Protein AF-A0A848K652-F1 (afdb_monomer_lite)

Secondary structure (DSSP, 8-state):
-----PPPPHHHHHHHHHHHHHHHHHHHHHTSPPP-------PPPPPPPPPPPPPPP---------------------------TTTT---S-TTTS-HHHHHHHHHHHHHHHHHHHHHHHHHHHHHHHT-TTS-HHHHHHHHHHHHHHHHHHHHHHHHIIIIIHHHHSPTTS-HHHHHHHHHHHHHHHHHHHHHHHH-PPPPTTSTTTTS----PPPPPPPTT-----PPPPP-

Structure (mmCIF, N/CA/C/O backbone):
data_AF-A0A848K652-F1
#
_entry.id   AF-A0A848K652-F1
#
loop_
_atom_site.group_PDB
_atom_site.id
_atom_site.type_symbol
_atom_site.label_atom_id
_atom_site.label_alt_id
_atom_site.label_comp_id
_atom_site.label_asym_id
_atom_site.label_entity_id
_atom_site.label_seq_id
_atom_site.pdbx_PDB_ins_code
_atom_site.Cartn_x
_atom_site.Cartn_y
_atom_site.Cartn_z
_atom_site.occupancy
_atom_site.B_iso_or_equiv
_atom_site.auth_seq_id
_atom_site.auth_comp_id
_atom_site.auth_asym_id
_atom_site.auth_atom_id
_atom_site.pdbx_PDB_model_num
ATOM 1 N N . MET A 1 1 ? -40.358 45.118 -43.370 1.00 43.44 1 MET A N 1
ATOM 2 C CA . MET A 1 1 ? -39.130 44.894 -42.574 1.00 43.44 1 MET A CA 1
ATOM 3 C C . MET A 1 1 ? -39.502 44.957 -41.101 1.00 43.44 1 MET A C 1
ATOM 5 O O . MET A 1 1 ? -39.894 46.016 -40.640 1.00 43.44 1 MET A O 1
ATOM 9 N N . GLY A 1 2 ? -39.463 43.835 -40.382 1.00 49.19 2 GLY A N 1
ATOM 10 C CA . GLY A 1 2 ? -39.796 43.790 -38.955 1.00 49.19 2 GLY A CA 1
ATOM 11 C C . GLY A 1 2 ? -39.155 42.569 -38.311 1.00 49.19 2 GLY A C 1
ATOM 12 O O . GLY A 1 2 ? -39.705 41.475 -38.374 1.00 49.19 2 GLY A O 1
ATOM 13 N N . ALA A 1 3 ? -37.955 42.739 -37.757 1.00 49.06 3 ALA A N 1
ATOM 14 C CA . ALA A 1 3 ? -37.224 41.670 -37.087 1.00 49.06 3 ALA A CA 1
ATOM 15 C C . ALA A 1 3 ? -37.709 41.538 -35.635 1.00 49.06 3 ALA A C 1
ATOM 17 O O . ALA A 1 3 ? -37.427 42.386 -34.787 1.00 49.06 3 ALA A O 1
ATOM 18 N N . ALA A 1 4 ? -38.442 40.463 -35.346 1.00 49.69 4 ALA A N 1
ATOM 19 C CA . ALA A 1 4 ? -38.881 40.123 -34.000 1.00 49.69 4 ALA A CA 1
ATOM 20 C C . ALA A 1 4 ? -37.698 39.589 -33.169 1.00 49.69 4 ALA A C 1
ATOM 22 O O . ALA A 1 4 ? -37.212 38.478 -33.387 1.00 49.69 4 ALA A O 1
ATOM 23 N N . ARG A 1 5 ? -37.231 40.379 -32.193 1.00 58.19 5 ARG A N 1
ATOM 24 C CA . ARG A 1 5 ? -36.227 39.950 -31.206 1.00 58.19 5 ARG A CA 1
ATOM 25 C C . ARG A 1 5 ? -36.849 38.949 -30.229 1.00 58.19 5 ARG A C 1
ATOM 27 O O . ARG A 1 5 ? -37.702 39.311 -29.420 1.00 58.19 5 ARG A O 1
ATOM 34 N N . ARG A 1 6 ? -36.393 37.694 -30.273 1.00 61.19 6 ARG A N 1
ATOM 35 C CA . ARG A 1 6 ? -36.738 36.664 -29.280 1.00 61.19 6 ARG A CA 1
ATOM 36 C C . ARG A 1 6 ? -36.023 36.965 -27.963 1.00 61.19 6 ARG A C 1
ATOM 38 O O . ARG A 1 6 ? -34.797 37.003 -27.913 1.00 61.19 6 ARG A O 1
ATOM 45 N N . ARG A 1 7 ? -36.794 37.178 -26.895 1.00 62.75 7 ARG A N 1
ATOM 46 C CA . ARG A 1 7 ? -36.267 37.268 -25.527 1.00 62.75 7 ARG A CA 1
ATOM 47 C C . ARG A 1 7 ? -35.800 35.877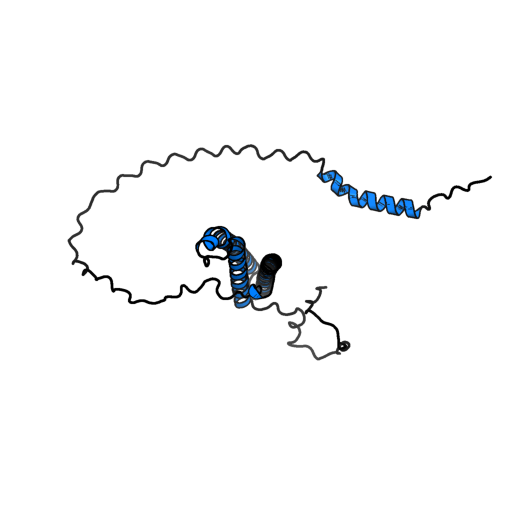 -25.074 1.00 62.75 7 ARG A C 1
ATOM 49 O O . ARG A 1 7 ? -36.573 34.928 -25.220 1.00 62.75 7 ARG A O 1
ATOM 56 N N . PRO A 1 8 ? -34.586 35.728 -24.518 1.00 59.59 8 PRO A N 1
ATOM 57 C CA . PRO A 1 8 ? -34.155 34.464 -23.939 1.00 59.59 8 PRO A CA 1
ATOM 58 C C . PRO A 1 8 ? -35.048 34.119 -22.742 1.00 59.59 8 PRO A C 1
ATOM 60 O O . PRO A 1 8 ? -35.310 34.948 -21.869 1.00 59.59 8 PRO A O 1
ATOM 63 N N . GLY A 1 9 ? -35.572 32.893 -22.740 1.00 62.44 9 GLY A N 1
ATOM 64 C CA . GLY A 1 9 ? -36.475 32.411 -21.702 1.00 62.44 9 GLY A CA 1
ATOM 65 C C . GLY A 1 9 ? -35.779 32.345 -20.344 1.00 62.44 9 GLY A C 1
ATOM 66 O O . GLY A 1 9 ? -34.625 31.933 -20.252 1.00 62.44 9 GLY A O 1
ATOM 67 N N . ARG A 1 10 ? -36.516 32.691 -19.280 1.00 69.50 10 ARG A N 1
ATOM 68 C CA . ARG A 1 10 ? -36.094 32.656 -17.861 1.00 69.50 10 ARG A CA 1
ATOM 69 C C . ARG A 1 10 ? -35.285 31.413 -17.451 1.00 69.50 10 ARG A C 1
ATOM 71 O O . ARG A 1 10 ? -34.465 31.497 -16.546 1.00 69.50 10 ARG A O 1
ATOM 78 N N . ARG A 1 11 ? -35.483 30.275 -18.123 1.00 69.94 11 ARG A N 1
ATOM 79 C CA . ARG A 1 11 ? -34.752 29.022 -17.878 1.00 69.94 11 ARG A CA 1
ATOM 80 C C . ARG A 1 11 ? -33.261 29.100 -18.232 1.00 69.94 11 ARG A C 1
ATOM 82 O O . ARG A 1 11 ? -32.453 28.537 -17.506 1.00 69.94 11 ARG A O 1
ATOM 89 N N . ALA A 1 12 ? -32.888 29.834 -19.282 1.00 68.38 12 ALA A N 1
ATOM 90 C CA . ALA A 1 12 ? -31.484 30.006 -19.664 1.00 68.38 12 ALA A CA 1
ATOM 91 C C . ALA A 1 12 ? -30.715 30.870 -18.648 1.00 68.38 12 ALA A C 1
ATOM 93 O O . ALA A 1 12 ? -29.560 30.592 -18.342 1.00 68.38 12 ALA A O 1
ATOM 94 N N . LEU A 1 13 ? -31.384 31.874 -18.068 1.00 68.69 13 LEU A N 1
ATOM 95 C CA . LEU A 1 13 ? -30.809 32.724 -17.021 1.00 68.69 13 LEU A CA 1
ATOM 96 C C . LEU A 1 13 ? -30.585 31.957 -15.706 1.00 68.69 13 LEU A C 1
ATOM 98 O O . LEU A 1 13 ? -29.564 32.155 -15.057 1.00 68.69 13 LEU A O 1
ATOM 102 N N . LEU A 1 14 ? -31.492 31.044 -15.342 1.00 71.62 14 LEU A N 1
ATOM 103 C CA . LEU A 1 14 ? -31.343 30.200 -14.148 1.00 71.62 14 LEU A CA 1
ATOM 104 C C . LEU A 1 14 ? -30.198 29.185 -14.274 1.00 71.62 14 LEU A C 1
ATOM 106 O O . LEU A 1 14 ? -29.445 29.000 -13.321 1.00 71.62 14 LEU A O 1
ATOM 110 N N . ALA A 1 15 ? -30.027 28.568 -15.448 1.00 70.81 15 ALA A N 1
ATOM 111 C CA . ALA A 1 15 ? -28.923 27.638 -15.686 1.00 70.81 15 ALA A CA 1
ATOM 112 C C . ALA A 1 15 ? -27.553 28.335 -15.595 1.00 70.81 15 ALA A C 1
ATOM 114 O O . ALA A 1 15 ? -26.628 27.800 -14.989 1.00 70.81 15 ALA A O 1
ATOM 115 N N . LEU A 1 16 ? -27.436 29.559 -16.126 1.00 71.56 16 LEU A N 1
ATOM 116 C CA . LEU A 1 16 ? -26.197 30.338 -16.048 1.00 71.56 16 LEU A CA 1
ATOM 117 C C . LEU A 1 16 ? -25.861 30.752 -14.601 1.00 71.56 16 LEU A C 1
ATOM 119 O O . LEU A 1 16 ? -24.700 30.702 -14.200 1.00 71.56 16 LEU A O 1
ATOM 123 N N . ALA A 1 17 ? -26.871 31.114 -13.802 1.00 69.88 17 ALA A N 1
ATOM 124 C CA . ALA A 1 17 ? -26.686 31.488 -12.398 1.00 69.88 17 ALA A CA 1
ATOM 125 C C . ALA A 1 17 ? -26.210 30.310 -11.524 1.00 69.88 17 ALA A C 1
ATOM 127 O O . ALA A 1 17 ? -25.360 30.495 -10.656 1.00 69.88 17 ALA A O 1
ATOM 128 N N . LEU A 1 18 ? -26.704 29.093 -11.782 1.00 71.00 18 LEU A N 1
ATOM 129 C CA . LEU A 1 18 ? -26.262 27.881 -11.079 1.00 71.00 18 LEU A CA 1
ATOM 130 C C . LEU A 1 18 ? -24.811 27.506 -11.409 1.00 71.00 18 LEU A C 1
ATOM 132 O O . LEU A 1 18 ? -24.062 27.134 -10.508 1.00 71.00 18 LEU A O 1
ATOM 136 N N . VAL A 1 19 ? -24.387 27.660 -12.668 1.00 68.94 19 VAL A N 1
ATOM 137 C CA . VAL A 1 19 ? -22.984 27.437 -13.057 1.00 68.94 19 VAL A CA 1
ATOM 138 C C . VAL A 1 19 ? -22.068 28.457 -12.374 1.00 68.94 19 VAL A C 1
ATOM 140 O O . VAL A 1 19 ? -21.045 28.075 -11.816 1.00 68.94 19 VAL A O 1
ATOM 143 N N . LEU A 1 20 ? -22.450 29.736 -12.323 1.00 64.69 20 LEU A N 1
ATOM 144 C CA . LEU A 1 20 ? -21.645 30.760 -11.644 1.00 64.69 20 LEU A CA 1
ATOM 145 C C . LEU A 1 20 ? -21.518 30.513 -10.130 1.00 64.69 20 LEU A C 1
ATOM 147 O O . LEU A 1 20 ? -20.439 30.718 -9.575 1.00 64.69 20 LEU A O 1
ATOM 151 N N . LEU A 1 21 ? -22.565 30.007 -9.468 1.00 65.19 21 LEU A N 1
ATOM 152 C CA . LEU A 1 21 ? -22.501 29.646 -8.045 1.00 65.19 21 LEU A CA 1
ATOM 153 C C . LEU A 1 21 ? -21.624 28.412 -7.779 1.00 65.19 21 LEU A C 1
ATOM 155 O O . LEU A 1 21 ? -20.927 28.379 -6.766 1.00 65.19 21 LEU A O 1
ATOM 159 N N . ALA A 1 22 ? -21.587 27.437 -8.692 1.00 62.62 22 ALA A N 1
ATOM 160 C CA . ALA A 1 22 ? -20.749 26.242 -8.548 1.00 62.62 22 ALA A CA 1
ATOM 161 C C . ALA A 1 22 ? -19.241 26.525 -8.713 1.00 62.62 22 ALA A C 1
ATOM 163 O O . ALA A 1 22 ? -18.421 25.835 -8.112 1.00 62.62 22 ALA A O 1
ATOM 164 N N . PHE A 1 23 ? -18.862 27.556 -9.480 1.00 57.41 23 PHE A N 1
ATOM 165 C CA . PHE A 1 23 ? -17.457 27.956 -9.670 1.00 57.41 23 PHE A CA 1
ATOM 166 C C . PHE A 1 23 ? -16.967 29.028 -8.677 1.00 57.41 23 PHE A C 1
ATOM 168 O O . PHE A 1 23 ? -15.764 29.283 -8.582 1.00 57.41 23 PHE A O 1
ATOM 175 N N . SER A 1 24 ? -17.867 29.613 -7.880 1.00 51.28 24 SER A N 1
ATOM 176 C CA . SER A 1 24 ? -17.534 30.646 -6.892 1.00 51.28 24 SER A CA 1
ATOM 177 C C . SER A 1 24 ? -16.599 30.212 -5.738 1.00 51.28 24 SER A C 1
ATOM 179 O O . SER A 1 24 ? -15.845 31.069 -5.272 1.00 51.28 24 SER A O 1
ATOM 181 N N . PRO A 1 25 ? -16.555 28.943 -5.270 1.00 56.53 25 PRO A N 1
ATOM 182 C CA . PRO A 1 25 ? -15.608 28.560 -4.222 1.00 56.53 25 PRO A CA 1
ATOM 183 C C . PRO A 1 25 ? -14.167 28.412 -4.731 1.00 56.53 25 PRO A C 1
ATOM 185 O O . PRO A 1 25 ? -13.236 28.551 -3.943 1.00 56.53 25 PRO A O 1
ATOM 188 N N . VAL A 1 26 ? -13.954 28.183 -6.033 1.00 57.44 26 VAL A N 1
ATOM 189 C CA . VAL A 1 26 ? -12.605 27.998 -6.607 1.00 57.44 26 VAL A CA 1
ATOM 190 C C . VAL A 1 26 ? -11.866 29.334 -6.736 1.00 57.44 26 VAL A C 1
ATOM 192 O O . VAL A 1 26 ? -10.670 29.413 -6.462 1.00 57.44 26 VAL A O 1
ATOM 195 N N . LEU A 1 27 ? -12.577 30.413 -7.073 1.00 56.97 27 LEU A N 1
ATOM 196 C CA . LEU A 1 27 ? -11.988 31.753 -7.182 1.00 56.97 27 LEU A CA 1
ATOM 197 C C . LEU A 1 27 ? -11.564 32.340 -5.826 1.00 56.97 27 LEU A C 1
ATOM 199 O O . LEU A 1 27 ? -10.584 33.078 -5.772 1.00 56.97 27 LEU A O 1
ATOM 203 N N . LEU A 1 28 ? -12.224 31.961 -4.726 1.00 57.97 28 LEU A N 1
ATOM 204 C CA . LEU A 1 28 ? -11.846 32.401 -3.375 1.00 57.97 28 LEU A CA 1
ATOM 205 C C . LEU A 1 28 ? -10.569 31.735 -2.835 1.00 57.97 28 LEU A C 1
ATOM 207 O O . LEU A 1 28 ? -9.989 32.233 -1.871 1.00 57.97 28 LEU A O 1
ATOM 211 N N . VAL A 1 29 ? -10.100 30.638 -3.439 1.00 59.88 29 VAL A N 1
ATOM 212 C CA . VAL A 1 29 ? -8.843 29.984 -3.030 1.00 59.88 29 VAL A CA 1
ATOM 213 C C . VAL A 1 29 ? -7.621 30.665 -3.661 1.00 59.88 29 VAL A C 1
ATOM 215 O O . VAL A 1 29 ? -6.555 30.673 -3.054 1.00 59.88 29 VAL A O 1
ATOM 218 N N . LEU A 1 30 ? -7.766 31.306 -4.827 1.00 59.91 30 LEU A N 1
ATOM 219 C CA . LEU A 1 30 ? -6.644 31.905 -5.567 1.00 59.91 30 LEU A CA 1
ATOM 220 C C . LEU A 1 30 ? -6.246 33.314 -5.100 1.00 59.91 30 LEU A C 1
ATOM 222 O O . LEU A 1 30 ? -5.164 33.776 -5.446 1.00 59.91 30 LEU A O 1
ATOM 226 N N . THR A 1 31 ? -7.083 34.001 -4.317 1.00 63.81 31 THR A N 1
ATOM 227 C CA . THR A 1 31 ? -6.778 35.351 -3.802 1.00 63.81 31 THR A CA 1
ATOM 228 C C . THR A 1 31 ? -6.358 35.362 -2.338 1.00 63.81 31 THR A C 1
ATOM 230 O O . THR A 1 31 ? -6.221 36.437 -1.753 1.00 63.81 31 THR A O 1
ATOM 233 N N . ARG A 1 32 ? -6.180 34.194 -1.708 1.00 62.25 32 ARG A N 1
ATOM 234 C CA . ARG A 1 32 ? -5.632 34.152 -0.354 1.00 62.25 32 ARG A CA 1
ATOM 235 C C . ARG A 1 32 ? -4.136 34.474 -0.434 1.00 62.25 32 ARG A C 1
ATOM 237 O O . ARG A 1 32 ? -3.423 33.749 -1.131 1.00 62.25 32 ARG A O 1
ATOM 244 N N . PRO A 1 33 ? -3.648 35.528 0.247 1.00 73.69 33 PRO A N 1
ATOM 245 C CA . PRO A 1 33 ? -2.215 35.693 0.425 1.00 73.69 33 PRO A CA 1
ATOM 246 C C . PRO A 1 33 ? -1.663 34.405 1.055 1.00 73.69 33 PRO A C 1
ATOM 248 O O . PRO A 1 33 ? -2.364 33.786 1.868 1.00 73.69 33 PRO A O 1
ATOM 251 N N . PRO A 1 34 ? -0.464 33.954 0.646 1.00 72.00 34 PRO A N 1
ATOM 252 C CA . PRO A 1 34 ? 0.154 32.786 1.252 1.00 72.00 34 PRO A CA 1
ATOM 253 C C . PRO A 1 34 ? 0.181 33.000 2.770 1.00 72.00 34 PRO A C 1
ATOM 255 O O . PRO A 1 34 ? 0.501 34.110 3.202 1.00 72.00 34 PRO A O 1
ATOM 258 N N . PRO A 1 35 ? -0.211 31.999 3.580 1.00 74.75 35 PRO A N 1
ATOM 259 C CA . PRO A 1 35 ? -0.072 32.113 5.023 1.00 74.75 35 PRO A CA 1
ATOM 260 C C . PRO A 1 35 ? 1.385 32.459 5.310 1.00 74.75 35 PRO A C 1
ATOM 262 O O . PRO A 1 35 ? 2.274 31.837 4.720 1.00 74.75 35 PRO A O 1
ATOM 265 N N . ASP A 1 36 ? 1.606 33.468 6.157 1.00 73.75 36 ASP A N 1
ATOM 266 C CA . ASP A 1 36 ? 2.934 33.824 6.637 1.00 73.75 36 ASP A CA 1
ATOM 267 C C . ASP A 1 36 ? 3.630 32.527 7.040 1.00 73.75 36 ASP A C 1
ATOM 269 O O . ASP A 1 36 ? 3.172 31.802 7.930 1.00 73.75 36 ASP A O 1
ATOM 273 N N . GLY A 1 37 ? 4.665 32.171 6.274 1.00 67.12 37 GLY A N 1
ATOM 274 C CA . GLY A 1 37 ? 5.423 30.959 6.521 1.00 67.12 37 GLY A CA 1
ATOM 275 C C . GLY A 1 37 ? 5.883 30.976 7.977 1.00 67.12 37 GLY A C 1
ATOM 276 O O . GLY A 1 37 ? 6.167 32.059 8.501 1.00 67.12 37 GLY A O 1
ATOM 277 N N . PRO A 1 38 ? 5.932 29.816 8.655 1.00 70.81 38 PRO A N 1
ATOM 278 C CA . PRO A 1 38 ? 6.412 29.770 10.025 1.00 70.81 38 PRO A CA 1
ATOM 279 C C . PRO A 1 38 ? 7.754 30.498 10.077 1.00 70.81 38 PRO A C 1
ATOM 281 O O . PRO A 1 38 ? 8.648 30.206 9.276 1.00 70.81 38 PRO A O 1
ATOM 284 N N . ALA A 1 39 ? 7.854 31.484 10.974 1.00 67.38 39 ALA A N 1
ATOM 285 C CA . ALA A 1 39 ? 9.099 32.189 11.230 1.00 67.38 39 ALA A CA 1
ATOM 286 C C . ALA A 1 39 ? 10.223 31.148 11.342 1.00 67.38 39 ALA A C 1
ATOM 288 O O . ALA A 1 39 ? 9.982 30.092 11.940 1.00 67.38 39 ALA A O 1
ATOM 289 N N . PRO A 1 40 ? 11.410 31.391 10.752 1.00 66.81 40 PRO A N 1
ATOM 290 C CA . PRO A 1 40 ? 12.510 30.446 10.831 1.00 66.81 40 PRO A CA 1
ATOM 291 C C . PRO A 1 40 ? 12.739 30.139 12.305 1.00 66.81 40 PRO A C 1
ATOM 293 O O . PRO A 1 40 ? 13.152 31.005 13.076 1.00 66.81 40 PRO A O 1
ATOM 296 N N . MET A 1 41 ? 12.391 28.917 12.709 1.00 59.50 41 MET A N 1
ATOM 297 C CA . MET A 1 41 ? 12.700 28.440 14.040 1.00 59.50 41 MET A CA 1
ATOM 298 C C . MET A 1 41 ? 14.216 28.380 14.087 1.00 59.50 41 MET A C 1
ATOM 300 O O . MET A 1 41 ? 14.834 27.508 13.479 1.00 59.50 41 MET A O 1
ATOM 304 N N . VAL A 1 42 ? 14.807 29.378 14.740 1.00 68.38 42 VAL A N 1
ATOM 305 C CA . VAL A 1 42 ? 16.210 29.372 15.120 1.00 68.38 42 VAL A CA 1
ATOM 306 C C . VAL A 1 42 ? 16.378 28.117 15.960 1.00 68.38 42 VAL A C 1
ATOM 308 O O . VAL A 1 42 ? 15.889 28.048 17.088 1.00 68.38 42 VAL A O 1
ATOM 311 N N . ALA A 1 43 ? 16.969 27.086 15.358 1.00 64.81 43 ALA A N 1
ATOM 312 C CA . ALA A 1 43 ? 17.275 25.860 16.062 1.00 64.81 43 ALA A CA 1
ATOM 313 C C . ALA A 1 43 ? 18.132 26.245 17.278 1.00 64.81 43 ALA A C 1
ATOM 315 O O . ALA A 1 43 ? 19.129 26.955 17.100 1.00 64.81 43 ALA A O 1
ATOM 316 N N . PRO A 1 44 ? 17.751 25.849 18.505 1.00 71.56 44 PRO A N 1
ATOM 317 C CA . PRO A 1 44 ? 18.623 26.037 19.650 1.00 71.56 44 PRO A CA 1
ATOM 318 C C . PRO A 1 44 ? 19.959 25.372 19.321 1.00 71.56 44 PRO A C 1
ATOM 320 O O . PRO A 1 44 ? 19.988 24.228 18.863 1.00 71.56 44 PRO A O 1
ATOM 323 N N . ALA A 1 45 ? 21.048 26.124 19.490 1.00 68.19 45 ALA A N 1
ATOM 324 C CA . ALA A 1 45 ? 22.395 25.612 19.318 1.00 68.19 45 ALA A CA 1
ATOM 325 C C . ALA A 1 45 ? 22.518 24.319 20.132 1.00 68.19 45 ALA A C 1
ATOM 327 O O . ALA A 1 45 ? 22.303 24.321 21.347 1.00 68.19 45 ALA A O 1
ATOM 328 N N . LEU A 1 46 ? 22.786 23.211 19.439 1.00 69.31 46 LEU A N 1
ATOM 329 C CA . LEU A 1 46 ? 23.094 21.945 20.084 1.00 69.31 46 LEU A CA 1
ATOM 330 C C . LEU A 1 46 ? 24.271 22.195 21.037 1.00 69.31 46 LEU A C 1
ATOM 332 O O . LEU A 1 46 ? 25.271 22.767 20.594 1.00 69.31 46 LEU A O 1
ATOM 336 N N . PRO A 1 47 ? 24.163 21.823 22.323 1.00 74.25 47 PRO A N 1
ATOM 337 C CA . PRO A 1 47 ? 25.295 21.905 23.230 1.00 74.25 47 PRO A CA 1
ATOM 338 C C . PRO A 1 47 ? 26.452 21.087 22.652 1.00 74.25 47 PRO A C 1
ATOM 340 O O . PRO A 1 47 ? 26.249 19.967 22.176 1.00 74.25 47 PRO A O 1
ATOM 343 N N . GLU A 1 48 ? 27.647 21.676 22.664 1.00 75.19 48 GLU A N 1
ATOM 344 C CA . GLU A 1 48 ? 28.883 20.997 22.282 1.00 75.19 48 GLU A CA 1
ATOM 345 C C . GLU A 1 48 ? 28.992 19.659 23.030 1.00 75.19 48 GLU A C 1
ATOM 347 O O . GLU A 1 48 ? 28.700 19.605 24.232 1.00 75.19 48 GLU A O 1
ATOM 352 N N . PRO A 1 49 ? 29.389 18.569 22.347 1.00 70.94 49 PRO A N 1
ATOM 353 C CA . PRO A 1 49 ? 29.626 17.299 23.009 1.00 70.94 49 PRO A CA 1
ATOM 354 C C . PRO A 1 49 ? 30.709 17.497 24.071 1.00 70.94 49 PRO A C 1
ATOM 356 O O . PRO A 1 49 ? 31.823 17.929 23.775 1.00 70.94 49 PRO A O 1
ATOM 359 N N . ALA A 1 50 ? 30.357 17.206 25.324 1.00 75.19 50 ALA A N 1
ATOM 360 C CA . ALA A 1 50 ? 31.310 17.204 26.419 1.00 75.19 50 ALA A CA 1
ATOM 361 C C . ALA A 1 50 ? 32.474 16.250 26.085 1.00 75.19 50 ALA A C 1
ATOM 363 O O . ALA A 1 50 ? 32.233 15.190 25.501 1.00 75.19 50 ALA A O 1
ATOM 364 N N . PRO A 1 51 ? 33.721 16.599 26.448 1.00 74.75 51 PRO A N 1
ATOM 365 C CA . PRO A 1 51 ? 34.863 15.720 26.243 1.00 74.75 51 PRO A CA 1
ATOM 366 C C . PRO A 1 51 ? 34.612 14.385 26.947 1.00 74.75 51 PRO A C 1
ATOM 368 O O . PRO A 1 51 ? 34.340 14.345 28.150 1.00 74.75 51 PRO A O 1
ATOM 371 N N . GLU A 1 52 ? 34.672 13.298 26.177 1.00 74.25 52 GLU A N 1
ATOM 372 C CA . GLU A 1 52 ? 34.552 11.946 26.708 1.00 74.25 52 GLU A CA 1
ATOM 373 C C . GLU A 1 52 ? 35.649 11.709 27.760 1.00 74.25 52 GLU A C 1
ATOM 375 O O . GLU A 1 52 ? 36.806 12.093 27.548 1.00 74.25 52 GLU A O 1
ATOM 380 N N . PRO A 1 53 ? 35.314 11.104 28.913 1.00 75.06 53 PRO A N 1
ATOM 381 C CA . PRO A 1 53 ? 36.315 10.758 29.906 1.00 75.06 53 PRO A CA 1
ATOM 382 C C . PRO A 1 53 ? 37.319 9.759 29.308 1.00 75.06 53 PRO A C 1
ATOM 384 O O . PRO A 1 53 ? 36.925 8.877 28.540 1.00 75.06 53 PRO A O 1
ATOM 387 N N . PRO A 1 54 ? 38.612 9.863 29.660 1.00 70.62 54 PRO A N 1
ATOM 388 C CA . PRO A 1 54 ? 39.627 8.942 29.173 1.00 70.62 54 PRO A CA 1
ATOM 389 C C . PRO A 1 54 ? 39.266 7.512 29.577 1.00 70.62 54 PRO A C 1
ATOM 391 O O . PRO A 1 54 ? 39.063 7.216 30.756 1.00 70.62 54 PRO A O 1
ATOM 394 N N . VAL A 1 55 ? 39.194 6.630 28.581 1.00 71.00 55 VAL A N 1
ATOM 395 C CA . VAL A 1 55 ? 39.065 5.188 28.788 1.00 71.00 55 VAL A CA 1
ATOM 396 C C . VAL A 1 55 ? 40.288 4.733 29.596 1.00 71.00 55 VAL A C 1
ATOM 398 O O . VAL A 1 55 ? 41.414 4.977 29.155 1.00 71.00 55 VAL A O 1
ATOM 401 N N . PRO A 1 56 ? 40.115 4.126 30.784 1.00 65.31 56 PRO A N 1
ATOM 402 C CA . PRO A 1 56 ? 41.240 3.613 31.547 1.00 65.31 56 PRO A CA 1
ATOM 403 C C . PRO A 1 56 ? 41.933 2.508 30.747 1.00 65.31 56 PRO A C 1
ATOM 405 O O . PRO A 1 56 ? 41.299 1.553 30.300 1.00 65.31 56 PRO A O 1
ATOM 408 N N . ALA A 1 57 ? 43.239 2.683 30.562 1.00 59.19 57 ALA A N 1
ATOM 409 C CA . ALA A 1 57 ? 44.121 1.704 29.958 1.00 59.19 57 ALA A CA 1
ATOM 410 C C . ALA A 1 57 ? 44.136 0.413 30.790 1.00 59.19 57 ALA A C 1
ATOM 412 O O . ALA A 1 57 ? 44.306 0.460 32.008 1.00 59.19 57 ALA A O 1
ATOM 413 N N . ASP A 1 58 ? 43.938 -0.704 30.092 1.00 51.56 58 ASP A N 1
ATOM 414 C CA . ASP A 1 58 ? 44.444 -2.048 30.372 1.00 51.56 58 ASP A CA 1
ATOM 415 C C . ASP A 1 58 ? 44.616 -2.425 31.851 1.00 51.56 58 ASP A C 1
ATOM 417 O O . ASP A 1 58 ? 45.695 -2.326 32.434 1.00 51.56 58 ASP A O 1
ATOM 421 N N . ALA A 1 59 ? 43.543 -2.955 32.441 1.00 53.94 59 ALA A N 1
ATOM 422 C CA . ALA A 1 59 ? 43.667 -3.842 33.587 1.00 53.94 59 ALA A CA 1
ATOM 423 C C . ALA A 1 59 ? 43.969 -5.260 33.080 1.00 53.94 59 ALA A C 1
ATOM 425 O O . ALA A 1 59 ? 43.127 -5.891 32.437 1.00 53.94 59 ALA A O 1
ATOM 426 N N . ASP A 1 60 ? 45.184 -5.718 33.383 1.00 60.41 60 ASP A N 1
ATOM 427 C CA . ASP A 1 60 ? 45.709 -7.075 33.222 1.00 60.41 60 ASP A CA 1
ATOM 428 C C . ASP A 1 60 ? 44.646 -8.169 33.431 1.00 60.41 60 ASP A C 1
ATOM 430 O O . ASP A 1 60 ? 44.293 -8.536 34.555 1.00 60.41 60 ASP A O 1
ATOM 434 N N . LEU A 1 61 ? 44.169 -8.739 32.324 1.00 57.75 61 LEU A N 1
ATOM 435 C CA . LEU A 1 61 ? 43.462 -10.014 32.319 1.00 57.75 61 LEU A CA 1
ATOM 436 C C . LEU A 1 61 ? 44.486 -11.144 32.117 1.00 57.75 61 LEU A C 1
ATOM 438 O O . LEU A 1 61 ? 45.328 -11.054 31.220 1.00 57.75 61 LEU A O 1
ATOM 442 N N . PRO A 1 62 ? 44.427 -12.226 32.914 1.00 65.00 62 PRO A N 1
ATOM 443 C CA . PRO A 1 62 ? 45.343 -13.355 32.786 1.00 65.00 62 PRO A CA 1
ATOM 444 C C . PRO A 1 62 ? 45.205 -14.033 31.410 1.00 65.00 62 PRO A C 1
ATOM 446 O O . PRO A 1 62 ? 44.108 -14.054 30.842 1.00 65.00 62 PRO A O 1
ATOM 449 N N . PRO A 1 63 ? 46.285 -14.633 30.872 1.00 56.44 63 PRO A N 1
ATOM 450 C CA . PRO A 1 63 ? 46.263 -15.281 29.567 1.00 56.44 63 PRO A CA 1
ATOM 451 C C . PRO A 1 63 ? 45.328 -16.496 29.593 1.00 56.44 63 PRO A C 1
ATOM 453 O O . PRO A 1 63 ? 45.667 -17.565 30.100 1.00 56.44 63 PRO A O 1
ATOM 456 N N . GLY A 1 64 ? 44.129 -16.324 29.038 1.00 55.09 64 GLY A N 1
ATOM 457 C CA . GLY A 1 64 ? 43.231 -17.425 28.716 1.00 55.09 64 GLY A CA 1
ATOM 458 C C . GLY A 1 64 ? 43.829 -18.320 27.619 1.00 55.09 64 GLY A C 1
ATOM 459 O O . GLY A 1 64 ? 44.637 -17.854 26.809 1.00 55.09 64 GLY A O 1
ATOM 460 N N . PRO A 1 65 ? 43.463 -19.612 27.573 1.00 58.12 65 PRO A N 1
ATOM 461 C CA . PRO A 1 65 ? 43.986 -20.538 26.578 1.00 58.12 65 PRO A CA 1
ATOM 462 C C . PRO A 1 65 ? 43.657 -20.054 25.160 1.00 58.12 65 PRO A C 1
ATOM 464 O O . PRO A 1 65 ? 42.522 -19.687 24.860 1.00 58.12 65 PRO A O 1
ATOM 467 N N . SER A 1 66 ? 44.681 -20.064 24.300 1.00 58.03 66 SER A N 1
ATOM 468 C CA . SER A 1 66 ? 44.610 -19.719 22.876 1.00 58.03 66 SER A CA 1
ATOM 469 C C . SER A 1 66 ? 43.349 -20.281 22.212 1.00 58.03 66 SER A C 1
ATOM 471 O O . SER A 1 66 ? 43.167 -21.503 22.228 1.00 58.03 66 SER A O 1
ATOM 473 N N . PRO A 1 67 ? 42.515 -19.462 21.545 1.00 53.62 67 PRO A N 1
ATOM 474 C CA . PRO A 1 67 ? 41.542 -20.012 20.624 1.00 53.62 67 PRO A CA 1
ATOM 475 C C . PRO A 1 67 ? 42.316 -20.666 19.481 1.00 53.62 67 PRO A C 1
ATOM 477 O O . PRO A 1 67 ? 43.101 -20.026 18.776 1.00 53.62 67 PRO A O 1
ATOM 480 N N . ALA A 1 68 ? 42.115 -21.974 19.332 1.00 49.19 68 ALA A N 1
ATOM 481 C CA . ALA A 1 68 ? 42.575 -22.732 18.189 1.00 49.19 68 ALA A CA 1
ATOM 482 C C . ALA A 1 68 ? 42.242 -21.951 16.912 1.00 49.19 68 ALA A C 1
ATOM 484 O O . ALA A 1 68 ? 41.086 -21.606 16.651 1.00 49.19 68 ALA A O 1
ATOM 485 N N . ARG A 1 69 ? 43.292 -21.648 16.143 1.00 47.59 69 ARG A N 1
ATOM 486 C CA . ARG A 1 69 ? 43.242 -21.035 14.819 1.00 47.59 69 ARG A CA 1
ATOM 487 C C . ARG A 1 69 ? 42.381 -21.932 13.928 1.00 47.59 69 ARG A C 1
ATOM 489 O O . ARG A 1 69 ? 42.873 -22.867 13.302 1.00 47.59 69 ARG A O 1
ATOM 496 N N . THR A 1 70 ? 41.079 -21.671 13.929 1.00 47.91 70 THR A N 1
ATOM 497 C CA . THR A 1 70 ? 40.115 -22.332 13.060 1.00 47.91 70 THR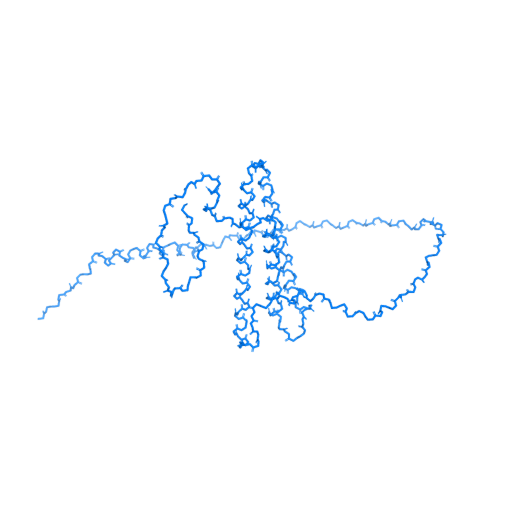 A CA 1
ATOM 498 C C . THR A 1 70 ? 40.441 -21.844 11.661 1.00 47.91 70 THR A C 1
ATOM 500 O O . THR A 1 70 ? 40.277 -20.667 11.346 1.00 47.91 70 THR A O 1
ATOM 503 N N . GLN A 1 71 ? 41.027 -22.728 10.856 1.00 52.34 71 GLN A N 1
ATOM 504 C CA . GLN A 1 71 ? 41.250 -22.462 9.442 1.00 52.34 71 GLN A CA 1
ATOM 505 C C . GLN A 1 71 ? 39.909 -22.064 8.813 1.00 52.34 71 GLN A C 1
ATOM 507 O O . GLN A 1 71 ? 38.895 -22.690 9.139 1.00 52.34 71 GLN A O 1
ATOM 512 N N . PRO A 1 72 ? 39.863 -21.066 7.915 1.00 45.78 72 PRO A N 1
ATOM 513 C CA . PRO A 1 72 ? 38.661 -20.836 7.139 1.00 45.78 72 PRO A CA 1
ATOM 514 C C . PRO A 1 72 ? 38.420 -22.101 6.319 1.00 45.78 72 PRO A C 1
ATOM 516 O O . PRO A 1 72 ? 39.200 -22.431 5.421 1.00 45.78 72 PRO A O 1
ATOM 519 N N . LEU A 1 73 ? 37.353 -22.833 6.652 1.00 47.41 73 LEU A N 1
ATOM 520 C CA . LEU A 1 73 ? 36.794 -23.819 5.746 1.00 47.41 73 LEU A CA 1
ATOM 521 C C . LEU A 1 73 ? 36.575 -23.074 4.430 1.00 47.41 73 LEU A C 1
ATOM 523 O O . LEU A 1 73 ? 35.757 -22.156 4.356 1.00 47.41 73 LEU A O 1
ATOM 527 N N . ARG A 1 74 ? 37.341 -23.447 3.400 1.00 45.56 74 ARG A N 1
ATOM 528 C CA . ARG A 1 74 ? 36.977 -23.178 2.014 1.00 45.56 74 ARG A CA 1
ATOM 529 C C . ARG A 1 74 ? 35.542 -23.666 1.867 1.00 45.56 74 ARG A C 1
ATOM 531 O O . ARG A 1 74 ? 35.309 -24.873 1.797 1.00 45.56 74 ARG A O 1
ATOM 538 N N . ALA A 1 75 ? 34.599 -22.730 1.859 1.00 48.28 75 ALA A N 1
ATOM 539 C CA . ALA A 1 75 ? 33.260 -22.970 1.372 1.00 48.28 75 ALA A CA 1
ATOM 540 C C . ALA A 1 75 ? 33.427 -23.358 -0.098 1.00 48.28 75 ALA A C 1
ATOM 542 O O . ALA A 1 75 ? 33.602 -22.515 -0.976 1.00 48.28 75 ALA A O 1
ATOM 543 N N . SER A 1 76 ? 33.499 -24.669 -0.327 1.00 44.25 76 SER A N 1
ATOM 544 C CA . SER A 1 76 ? 33.252 -25.256 -1.633 1.00 44.25 76 SER A CA 1
ATOM 545 C C . SER A 1 76 ? 31.931 -24.694 -2.127 1.00 44.25 76 SER A C 1
ATOM 547 O O . SER A 1 76 ? 30.982 -24.606 -1.347 1.00 44.25 76 SER A O 1
ATOM 549 N N . GLY A 1 77 ? 31.934 -24.260 -3.387 1.00 48.34 77 GLY A N 1
ATOM 550 C CA . GLY A 1 77 ? 30.838 -23.572 -4.048 1.00 48.34 77 GLY A CA 1
ATOM 551 C C . GLY A 1 77 ? 29.480 -24.120 -3.640 1.00 48.34 77 GLY A C 1
ATOM 552 O O . GLY A 1 77 ? 29.086 -25.216 -4.023 1.00 48.34 77 GLY A O 1
ATOM 553 N N . SER A 1 78 ? 28.775 -23.320 -2.855 1.00 42.66 78 SER A N 1
ATOM 554 C CA . SER A 1 78 ? 27.336 -23.278 -2.922 1.00 42.66 78 SER A CA 1
ATOM 555 C C . SER A 1 78 ? 27.057 -22.095 -3.827 1.00 42.66 78 SER A C 1
ATOM 557 O O . SER A 1 78 ? 27.331 -20.953 -3.447 1.00 42.66 78 SER A O 1
ATOM 559 N N . ASP A 1 79 ? 26.529 -22.368 -5.017 1.00 42.12 79 ASP A N 1
ATOM 560 C CA . ASP A 1 79 ? 25.567 -21.479 -5.656 1.00 42.12 79 ASP A CA 1
ATOM 561 C C . ASP A 1 79 ? 24.400 -21.301 -4.673 1.00 42.12 79 ASP A C 1
ATOM 563 O O . ASP A 1 79 ? 23.299 -21.823 -4.852 1.00 42.12 79 ASP A O 1
ATOM 567 N N . ALA A 1 80 ? 24.653 -20.583 -3.577 1.00 42.75 80 ALA A N 1
ATOM 568 C CA . ALA A 1 80 ? 23.630 -19.990 -2.762 1.00 42.75 80 ALA A CA 1
ATOM 569 C C . ALA A 1 80 ? 23.064 -18.912 -3.667 1.00 42.75 80 ALA A C 1
ATOM 571 O O . ALA A 1 80 ? 23.509 -17.766 -3.649 1.00 42.75 80 ALA A O 1
ATOM 572 N N . ALA A 1 81 ? 22.148 -19.329 -4.541 1.00 44.56 81 ALA A N 1
ATOM 573 C CA . ALA A 1 81 ? 21.228 -18.448 -5.206 1.00 44.56 81 ALA A CA 1
ATOM 574 C C . ALA A 1 81 ? 20.655 -17.592 -4.084 1.00 44.56 81 ALA A C 1
ATOM 576 O O . ALA A 1 81 ? 19.811 -18.066 -3.319 1.00 44.56 81 ALA A O 1
ATOM 577 N N . THR A 1 82 ? 21.188 -16.374 -3.929 1.00 44.75 82 THR A N 1
ATOM 578 C CA . THR A 1 82 ? 20.590 -15.336 -3.104 1.00 44.75 82 THR A CA 1
ATOM 579 C C . THR A 1 82 ? 19.121 -15.427 -3.449 1.00 44.75 82 THR A C 1
ATOM 581 O O . THR A 1 82 ? 18.835 -15.329 -4.650 1.00 44.75 82 THR A O 1
ATOM 584 N N . PRO A 1 83 ? 18.230 -15.778 -2.496 1.00 48.94 83 PRO A N 1
ATOM 585 C CA . PRO A 1 83 ? 16.832 -16.009 -2.810 1.00 48.94 83 PRO A CA 1
ATOM 586 C C . PRO A 1 83 ? 16.419 -14.773 -3.568 1.00 48.94 83 PRO A C 1
ATOM 588 O O . PRO A 1 83 ? 16.532 -13.671 -3.036 1.00 48.94 83 PRO A O 1
ATOM 591 N N . GLU A 1 84 ? 16.174 -14.948 -4.865 1.00 55.72 84 GLU A N 1
ATOM 592 C CA . GLU A 1 84 ? 16.139 -13.816 -5.770 1.00 55.72 84 GLU A CA 1
ATOM 593 C C . GLU A 1 84 ? 14.896 -13.063 -5.324 1.00 55.72 84 GLU A C 1
ATOM 595 O O . GLU A 1 84 ? 13.767 -13.518 -5.500 1.00 55.72 84 GLU A O 1
ATOM 600 N N . ARG A 1 85 ? 15.143 -11.984 -4.572 1.00 60.06 85 ARG A N 1
ATOM 601 C CA . ARG A 1 85 ? 14.195 -11.344 -3.645 1.00 60.06 85 ARG A CA 1
ATOM 602 C C . ARG A 1 85 ? 12.933 -10.871 -4.370 1.00 60.06 85 ARG A C 1
ATOM 604 O O . ARG A 1 85 ? 11.899 -10.626 -3.762 1.00 60.06 85 ARG A O 1
ATOM 611 N N . TRP A 1 86 ? 13.042 -10.819 -5.695 1.00 57.78 86 TRP A N 1
ATOM 612 C CA . TRP A 1 86 ? 12.109 -10.290 -6.670 1.00 57.78 86 TRP A CA 1
ATOM 613 C C . TRP A 1 86 ? 11.615 -11.350 -7.681 1.00 57.78 86 TRP A C 1
ATOM 615 O O . TRP A 1 86 ? 10.876 -11.000 -8.598 1.00 57.78 86 TRP A O 1
ATOM 625 N N . LYS A 1 87 ? 11.981 -12.637 -7.532 1.00 52.00 87 LYS A N 1
ATOM 626 C CA . LYS A 1 87 ? 11.797 -13.718 -8.535 1.00 52.00 87 LYS A CA 1
ATOM 627 C C . LYS A 1 87 ? 10.342 -14.078 -8.854 1.00 52.00 87 LYS A C 1
ATOM 629 O O . LYS A 1 87 ? 10.089 -14.853 -9.769 1.00 52.00 87 LYS A O 1
ATOM 634 N N . VAL A 1 88 ? 9.357 -13.554 -8.121 1.00 52.59 88 VAL A N 1
ATOM 635 C CA . VAL A 1 88 ? 7.979 -14.085 -8.160 1.00 52.59 88 VAL A CA 1
ATOM 636 C C . VAL A 1 88 ? 6.922 -12.992 -8.281 1.00 52.59 88 VAL A C 1
ATOM 638 O O . VAL A 1 88 ? 5.878 -13.018 -7.633 1.00 52.59 88 VAL A O 1
ATOM 641 N N . VAL A 1 89 ? 7.162 -12.011 -9.148 1.00 59.78 89 VAL A N 1
ATOM 642 C CA . VAL A 1 89 ? 6.094 -11.110 -9.584 1.00 59.78 89 VAL A CA 1
ATOM 643 C C . VAL A 1 89 ? 6.105 -11.027 -11.104 1.00 59.78 89 VAL A C 1
ATOM 645 O O . VAL A 1 89 ? 6.584 -10.061 -11.689 1.00 59.78 89 VAL A O 1
ATOM 648 N N . VAL A 1 90 ? 5.522 -12.035 -11.761 1.00 65.00 90 VAL A N 1
ATOM 649 C CA . VAL A 1 90 ? 5.122 -11.911 -13.171 1.00 65.00 90 VAL A CA 1
ATOM 650 C C . VAL A 1 90 ? 3.929 -10.950 -13.217 1.00 65.00 90 VAL A C 1
ATOM 652 O O . VAL A 1 90 ? 2.770 -11.355 -13.216 1.00 65.00 90 VAL A O 1
ATOM 655 N N . ALA A 1 91 ? 4.215 -9.653 -13.113 1.00 70.44 91 ALA A N 1
ATOM 656 C CA . ALA A 1 91 ? 3.217 -8.587 -13.147 1.00 70.44 91 ALA A CA 1
ATOM 657 C C . ALA A 1 91 ? 2.837 -8.229 -14.585 1.00 70.44 91 ALA A C 1
ATOM 659 O O . ALA A 1 91 ? 1.667 -8.003 -14.878 1.00 70.44 91 ALA A O 1
ATOM 660 N N . CYS A 1 92 ? 3.833 -8.186 -15.469 1.00 87.75 92 CYS A N 1
ATOM 661 C CA . CYS A 1 92 ? 3.709 -7.668 -16.823 1.00 87.75 92 CYS A CA 1
ATOM 662 C C . CYS A 1 92 ? 4.514 -8.553 -17.787 1.00 87.75 92 CYS A C 1
ATOM 664 O O . CYS A 1 92 ? 5.673 -8.849 -17.494 1.00 87.75 92 CYS A O 1
ATOM 666 N N . PRO A 1 93 ? 3.944 -8.990 -18.925 1.00 89.06 93 PRO A N 1
ATOM 667 C CA . PRO A 1 93 ?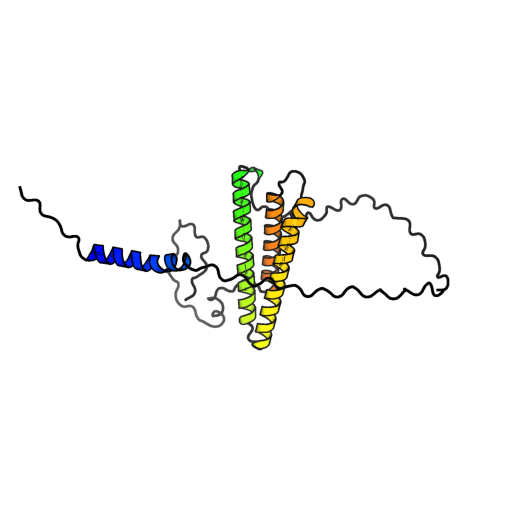 4.619 -9.905 -19.843 1.00 89.06 93 PRO A CA 1
ATOM 668 C C . PRO A 1 93 ? 5.618 -9.153 -20.733 1.00 89.06 93 PRO A C 1
ATOM 670 O O . PRO A 1 93 ? 5.270 -8.735 -21.839 1.00 89.06 93 PRO A O 1
ATOM 673 N N . ARG A 1 94 ? 6.854 -8.967 -20.250 1.00 87.38 94 ARG A N 1
ATOM 674 C CA . ARG A 1 94 ? 7.905 -8.170 -20.911 1.00 87.38 94 ARG A CA 1
ATOM 675 C C . ARG A 1 94 ? 8.173 -8.597 -22.356 1.00 87.38 94 ARG A C 1
ATOM 677 O O . ARG A 1 94 ? 8.417 -7.747 -23.203 1.00 87.38 94 ARG A O 1
ATOM 684 N N . GLU A 1 95 ? 8.092 -9.890 -22.650 1.00 90.81 95 GLU A N 1
ATOM 685 C CA . GLU A 1 95 ? 8.392 -10.464 -23.967 1.00 90.81 95 GLU A CA 1
ATOM 686 C C . GLU A 1 95 ? 7.258 -10.251 -24.981 1.00 90.81 95 GLU A C 1
ATOM 688 O O . GLU A 1 95 ? 7.458 -10.442 -26.179 1.00 90.81 95 GLU A O 1
ATOM 693 N N . LYS A 1 96 ? 6.054 -9.886 -24.517 1.00 91.62 96 LYS A N 1
ATOM 694 C CA . LYS A 1 96 ? 4.841 -9.806 -25.351 1.00 91.62 96 LYS A CA 1
ATOM 695 C C . LYS A 1 96 ? 4.386 -8.381 -25.642 1.00 91.62 96 LYS A C 1
ATOM 697 O O . LYS A 1 96 ? 3.463 -8.199 -26.432 1.00 91.62 96 LYS A O 1
ATOM 702 N N . VAL A 1 97 ? 4.977 -7.379 -24.995 1.00 91.00 97 VAL A N 1
ATOM 703 C CA . VAL A 1 97 ? 4.547 -5.979 -25.107 1.00 91.00 97 VAL A CA 1
ATOM 704 C C . VAL A 1 97 ? 5.726 -5.070 -25.433 1.00 91.00 97 VAL A C 1
ATOM 706 O O . VAL A 1 97 ? 6.869 -5.358 -25.089 1.00 91.00 97 VAL A O 1
ATOM 709 N N . SER A 1 98 ? 5.455 -3.943 -26.091 1.00 93.50 98 SER A N 1
ATOM 710 C CA . SER A 1 98 ? 6.494 -2.931 -26.330 1.00 93.50 98 SER A CA 1
ATOM 711 C C . SER A 1 98 ? 6.976 -2.307 -25.012 1.00 93.50 98 SER A C 1
ATOM 713 O O . SER A 1 98 ? 6.232 -2.260 -24.031 1.00 93.50 98 SER A O 1
ATOM 715 N N . GLY A 1 99 ? 8.195 -1.754 -24.983 1.00 88.69 99 GLY A N 1
ATOM 716 C CA . GLY A 1 99 ? 8.765 -1.161 -23.762 1.00 88.69 99 GLY A CA 1
ATOM 717 C C . GLY A 1 99 ? 7.894 -0.062 -23.127 1.00 88.69 99 GLY A C 1
ATOM 718 O O . GLY A 1 99 ? 7.772 0.007 -21.907 1.00 88.69 99 GLY A O 1
ATOM 719 N N . GLY A 1 100 ? 7.212 0.757 -23.938 1.00 90.06 100 GLY A N 1
ATOM 720 C CA . GLY A 1 100 ? 6.267 1.761 -23.432 1.00 90.06 100 GLY A CA 1
ATOM 721 C C . GLY A 1 100 ? 5.025 1.146 -22.773 1.00 90.06 100 GLY A C 1
ATOM 722 O O . GLY A 1 100 ? 4.609 1.583 -21.701 1.00 90.06 100 GLY A O 1
ATOM 723 N N . GLN A 1 101 ? 4.460 0.095 -23.377 1.00 93.31 101 GLN A N 1
ATOM 724 C CA . GLN A 1 101 ? 3.332 -0.651 -22.805 1.00 93.31 101 GLN A CA 1
ATOM 725 C C . GLN A 1 101 ? 3.733 -1.405 -21.533 1.00 93.31 101 GLN A C 1
ATOM 727 O O . GLN A 1 101 ? 2.950 -1.461 -20.586 1.00 93.31 101 GLN A O 1
ATOM 732 N N . TYR A 1 102 ? 4.958 -1.931 -21.486 1.00 92.88 102 TYR A N 1
ATOM 733 C CA . TYR A 1 102 ? 5.514 -2.577 -20.303 1.00 92.88 102 TYR A CA 1
ATOM 734 C C . TYR A 1 102 ? 5.582 -1.615 -19.113 1.00 92.88 102 TYR A C 1
ATOM 736 O O . TYR A 1 102 ? 5.055 -1.920 -18.045 1.00 92.88 102 TYR A O 1
ATOM 744 N N . ASN A 1 103 ? 6.144 -0.419 -19.312 1.00 93.06 103 ASN A N 1
ATOM 745 C CA . ASN A 1 103 ? 6.235 0.581 -18.247 1.00 93.06 103 ASN A CA 1
ATOM 746 C C . ASN A 1 103 ? 4.852 1.013 -17.750 1.00 93.06 103 ASN A C 1
ATOM 748 O O . ASN A 1 103 ? 4.643 1.116 -16.544 1.00 93.06 103 ASN A O 1
ATOM 752 N N . ARG A 1 104 ? 3.890 1.210 -18.661 1.00 95.31 104 ARG A N 1
ATOM 753 C CA . ARG A 1 104 ? 2.499 1.506 -18.289 1.00 95.31 104 ARG A CA 1
ATOM 754 C C . ARG A 1 104 ? 1.886 0.391 -17.441 1.00 95.31 104 ARG A C 1
ATOM 756 O O . ARG A 1 104 ? 1.316 0.683 -16.398 1.00 95.31 104 ARG A O 1
ATOM 763 N N . CYS A 1 105 ? 2.069 -0.865 -17.845 1.00 95.50 105 CYS A N 1
ATOM 764 C CA . CYS A 1 105 ? 1.623 -2.012 -17.060 1.00 95.50 105 CYS A CA 1
ATOM 765 C C . CYS A 1 105 ? 2.246 -2.011 -15.654 1.00 95.50 105 CYS A C 1
ATOM 767 O O . CYS A 1 105 ? 1.532 -2.191 -14.672 1.00 95.50 105 CYS A O 1
ATOM 769 N N . LEU A 1 106 ? 3.553 -1.747 -15.526 1.00 94.56 106 LEU A N 1
ATOM 770 C CA . LEU A 1 106 ? 4.212 -1.678 -14.218 1.00 94.56 106 LEU A CA 1
ATOM 771 C C . LEU A 1 106 ? 3.641 -0.566 -13.330 1.00 94.56 106 LEU A C 1
ATOM 773 O O . LEU A 1 106 ? 3.443 -0.795 -12.135 1.00 94.56 106 LEU A O 1
ATOM 777 N N . TYR A 1 107 ? 3.350 0.611 -13.891 1.00 95.81 107 TYR A N 1
ATOM 778 C CA . TYR A 1 107 ? 2.672 1.687 -13.162 1.00 95.81 107 TYR A CA 1
ATOM 779 C C . TYR A 1 107 ? 1.288 1.256 -12.667 1.00 95.81 107 TYR A C 1
ATOM 781 O O . TYR A 1 107 ? 0.990 1.416 -11.481 1.00 95.81 107 TYR A O 1
ATOM 789 N N . ASP A 1 108 ? 0.473 0.669 -13.546 1.00 96.06 108 ASP A N 1
ATOM 790 C CA . ASP A 1 108 ? -0.881 0.221 -13.210 1.00 96.06 108 ASP A CA 1
ATOM 791 C C . ASP A 1 108 ? -0.846 -0.857 -12.113 1.00 96.06 108 ASP A C 1
ATOM 793 O O . ASP A 1 108 ? -1.536 -0.737 -11.101 1.00 96.06 108 ASP A O 1
ATOM 797 N N . VAL A 1 109 ? 0.032 -1.859 -12.238 1.00 95.62 109 VAL A N 1
ATOM 798 C CA . VAL A 1 109 ? 0.177 -2.920 -11.228 1.00 95.62 109 VAL A CA 1
ATOM 799 C C . VAL A 1 109 ? 0.724 -2.378 -9.906 1.00 95.62 109 VAL A C 1
ATOM 801 O O . VAL A 1 109 ? 0.291 -2.835 -8.845 1.00 95.62 109 VAL A O 1
ATOM 804 N N . THR A 1 110 ? 1.633 -1.399 -9.935 1.00 96.31 110 THR A N 1
ATOM 805 C CA . THR A 1 110 ? 2.111 -0.732 -8.712 1.00 96.31 110 THR A CA 1
ATOM 806 C C . THR A 1 110 ? 0.935 -0.086 -7.984 1.00 96.31 110 THR A C 1
ATOM 808 O O . THR A 1 110 ? 0.683 -0.429 -6.829 1.00 96.31 110 THR A O 1
ATOM 811 N N . ARG A 1 111 ? 0.139 0.735 -8.680 1.00 97.50 111 ARG A N 1
ATOM 812 C CA . ARG A 1 111 ? -1.051 1.383 -8.111 1.00 97.50 111 ARG A CA 1
ATOM 813 C C . ARG A 1 111 ? -2.067 0.373 -7.576 1.00 97.50 111 ARG A C 1
ATOM 815 O O . ARG A 1 111 ? -2.546 0.524 -6.457 1.00 97.50 111 ARG A O 1
ATOM 822 N N . THR A 1 112 ? -2.385 -0.674 -8.338 1.00 96.31 112 THR A N 1
ATOM 823 C CA . THR A 1 112 ? -3.324 -1.712 -7.883 1.00 96.31 112 THR A CA 1
ATOM 824 C C . THR A 1 112 ? -2.795 -2.457 -6.657 1.00 96.31 112 THR A C 1
ATOM 826 O O . THR A 1 112 ? -3.571 -2.807 -5.773 1.00 96.31 112 THR A O 1
ATOM 829 N N . SER A 1 113 ? -1.481 -2.685 -6.558 1.00 96.19 113 SER A N 1
ATOM 830 C CA . SER A 1 113 ? -0.890 -3.324 -5.374 1.00 96.19 113 SER A CA 1
ATOM 831 C C . SER A 1 113 ? -0.970 -2.450 -4.117 1.00 96.19 113 SER A C 1
ATOM 833 O O . SER A 1 113 ? -1.155 -2.983 -3.027 1.00 96.19 113 SER A O 1
ATOM 835 N N . GLU A 1 114 ? -0.873 -1.126 -4.262 1.00 97.81 114 GLU A N 1
ATOM 836 C CA . GLU A 1 114 ? -1.052 -0.173 -3.159 1.00 97.81 114 GLU A CA 1
ATOM 837 C C . GLU A 1 114 ? -2.504 -0.144 -2.689 1.00 97.81 114 GLU A C 1
ATOM 839 O O . GLU A 1 114 ? -2.759 -0.314 -1.501 1.00 97.81 114 GLU A O 1
ATOM 844 N N . GLN A 1 115 ? -3.456 -0.064 -3.621 1.00 97.88 115 GLN A N 1
ATOM 845 C CA . GLN A 1 115 ? -4.887 -0.139 -3.307 1.00 97.88 115 GLN A CA 1
ATOM 846 C C . GLN A 1 115 ? -5.254 -1.455 -2.607 1.00 97.88 115 GLN A C 1
ATOM 848 O O . GLN A 1 115 ? -6.029 -1.463 -1.655 1.00 97.88 115 GLN A O 1
ATOM 853 N N . ALA A 1 116 ? -4.678 -2.579 -3.049 1.00 95.00 116 ALA A N 1
ATOM 854 C CA . ALA A 1 116 ? -4.892 -3.870 -2.403 1.00 95.00 116 ALA A CA 1
ATOM 855 C C . ALA A 1 116 ? -4.328 -3.901 -0.972 1.00 95.00 116 ALA A C 1
ATOM 857 O O . ALA A 1 116 ? -4.959 -4.455 -0.078 1.00 95.00 116 ALA A O 1
ATOM 858 N N . LEU A 1 117 ? -3.159 -3.298 -0.740 1.00 97.62 117 LEU A N 1
ATOM 859 C CA . LEU A 1 117 ? -2.585 -3.165 0.598 1.00 97.62 117 LEU A CA 1
ATOM 860 C C . LEU A 1 117 ? -3.463 -2.294 1.513 1.00 97.62 117 LEU A C 1
ATOM 862 O O . LEU A 1 117 ? -3.705 -2.671 2.658 1.00 97.62 117 LEU A O 1
ATOM 866 N N . GLU A 1 118 ? -3.955 -1.159 1.016 1.00 97.88 118 GLU A N 1
ATOM 867 C CA . GLU A 1 118 ? -4.872 -0.279 1.755 1.00 97.88 118 GLU A CA 1
ATOM 868 C C . GLU A 1 118 ? -6.177 -0.997 2.121 1.00 97.88 118 GLU A C 1
ATOM 870 O O . GLU A 1 118 ? -6.633 -0.904 3.263 1.00 97.88 118 GLU A O 1
ATOM 875 N N . ALA A 1 119 ? -6.740 -1.774 1.191 1.00 96.56 119 ALA A N 1
ATOM 876 C CA . ALA A 1 119 ? -7.939 -2.570 1.437 1.00 96.56 119 ALA A CA 1
ATOM 877 C C . ALA A 1 119 ? -7.730 -3.618 2.546 1.00 96.56 119 ALA A C 1
ATOM 879 O O . ALA A 1 119 ? -8.588 -3.777 3.414 1.00 96.56 119 ALA A O 1
ATOM 880 N N . GLU A 1 120 ? -6.581 -4.302 2.570 1.00 97.19 120 GLU A N 1
ATOM 881 C CA . GLU A 1 120 ? -6.265 -5.272 3.630 1.00 97.19 120 GLU A CA 1
ATOM 882 C C . GLU A 1 120 ? -6.019 -4.607 4.992 1.00 97.19 120 GLU A C 1
ATOM 884 O O . GLU A 1 120 ? -6.365 -5.175 6.029 1.00 97.19 120 GLU A O 1
ATOM 889 N N . LEU A 1 121 ? -5.469 -3.388 5.020 1.00 98.19 121 LEU A N 1
ATOM 890 C CA . LEU A 1 121 ? -5.344 -2.618 6.260 1.00 98.19 121 LEU A CA 1
ATOM 891 C C . LEU A 1 121 ? -6.717 -2.202 6.802 1.00 98.19 121 LEU A C 1
ATOM 893 O O . LEU A 1 121 ? -6.980 -2.356 7.996 1.00 98.19 121 LEU A O 1
ATOM 897 N N . ALA A 1 122 ? -7.602 -1.715 5.930 1.00 97.06 122 ALA A N 1
ATOM 898 C CA . ALA A 1 122 ? -8.972 -1.377 6.303 1.00 97.06 122 ALA A CA 1
ATOM 899 C C . ALA A 1 122 ? -9.721 -2.609 6.844 1.00 97.06 122 ALA A C 1
ATOM 901 O O . ALA A 1 122 ? -10.334 -2.534 7.909 1.00 97.06 122 ALA A O 1
ATOM 902 N N . ASN A 1 123 ? -9.588 -3.763 6.179 1.00 96.06 123 ASN A N 1
ATOM 903 C CA . ASN A 1 123 ? -10.124 -5.038 6.659 1.00 96.06 123 ASN A CA 1
ATOM 904 C C . ASN A 1 123 ? -9.596 -5.396 8.058 1.00 96.06 123 ASN A C 1
ATOM 906 O O . ASN A 1 123 ? -10.376 -5.738 8.946 1.00 96.06 123 ASN A O 1
ATOM 910 N N . ALA A 1 124 ? -8.288 -5.262 8.289 1.00 97.56 124 ALA A N 1
ATOM 911 C CA . ALA A 1 124 ? -7.701 -5.520 9.599 1.00 97.56 124 ALA A CA 1
ATOM 912 C C . ALA A 1 124 ? -8.321 -4.639 10.699 1.00 97.56 124 ALA A C 1
ATOM 914 O O . ALA A 1 124 ? -8.599 -5.136 11.793 1.00 97.56 124 ALA A O 1
ATOM 915 N N . PHE A 1 125 ? -8.600 -3.360 10.422 1.00 97.50 125 PHE A N 1
ATOM 916 C CA . PHE A 1 125 ? -9.302 -2.494 11.373 1.00 97.50 125 PHE A CA 1
ATOM 917 C C . PHE A 1 125 ? -10.744 -2.933 11.627 1.00 97.50 125 PHE A C 1
ATOM 919 O O . PHE A 1 125 ? -11.153 -2.957 12.789 1.00 97.50 125 PHE A O 1
ATOM 926 N N . THR A 1 126 ? -11.485 -3.340 10.595 1.00 96.31 126 THR A N 1
ATOM 927 C CA . THR A 1 126 ? -12.842 -3.892 10.748 1.00 96.31 126 THR A CA 1
ATOM 928 C C . THR A 1 126 ? -12.840 -5.152 11.616 1.00 96.31 126 THR A C 1
ATOM 930 O O . THR A 1 126 ? -13.646 -5.268 12.539 1.00 96.31 126 THR A O 1
ATOM 933 N N . VAL A 1 127 ? -11.893 -6.067 11.388 1.00 96.06 127 VAL A N 1
ATOM 934 C CA . VAL A 1 127 ? -11.741 -7.299 12.179 1.00 96.06 127 VAL A CA 1
ATOM 935 C C . VAL A 1 127 ? -11.418 -6.984 13.636 1.00 96.06 127 VAL A C 1
ATOM 937 O O . VAL A 1 127 ? -11.998 -7.599 14.527 1.00 96.06 127 VAL A O 1
ATOM 940 N N . ILE A 1 128 ? -10.528 -6.020 13.897 1.00 96.00 128 ILE A N 1
ATOM 941 C CA . ILE A 1 128 ? -10.230 -5.578 15.267 1.00 96.00 128 ILE A CA 1
ATOM 942 C C . ILE A 1 128 ? -11.486 -5.004 15.923 1.00 96.00 128 ILE A C 1
ATOM 944 O O . ILE A 1 128 ? -11.755 -5.326 17.078 1.00 96.00 128 ILE A O 1
ATOM 948 N N . GLU A 1 129 ? -12.266 -4.194 15.206 1.00 96.56 129 GLU A N 1
ATOM 949 C CA . GLU A 1 129 ? -13.457 -3.553 15.765 1.00 96.56 129 GLU A CA 1
ATOM 950 C C . GLU A 1 129 ? -14.576 -4.543 16.096 1.00 96.56 129 GLU A C 1
ATOM 952 O O . GLU A 1 129 ? -15.239 -4.399 17.125 1.00 96.56 129 GLU A O 1
ATOM 957 N N . ALA A 1 130 ? -14.717 -5.596 15.290 1.00 95.69 130 ALA A N 1
ATOM 958 C CA . ALA A 1 130 ? -15.688 -6.666 15.498 1.00 95.69 130 ALA A CA 1
ATOM 959 C C . ALA A 1 130 ? -15.381 -7.572 16.713 1.00 95.69 130 ALA A C 1
ATOM 961 O O . ALA A 1 130 ? -16.217 -8.392 17.092 1.00 95.69 130 ALA A O 1
ATOM 962 N N . ARG A 1 131 ? -14.206 -7.447 17.351 1.00 95.94 131 ARG A N 1
ATOM 963 C CA . ARG A 1 131 ? -13.820 -8.236 18.539 1.00 95.94 131 ARG A CA 1
ATOM 964 C C . ARG A 1 131 ? -14.573 -7.777 19.789 1.00 95.94 131 ARG A C 1
ATOM 966 O O . ARG A 1 131 ? -14.103 -6.914 20.540 1.00 95.94 131 ARG A O 1
ATOM 973 N N . THR A 1 132 ? -15.741 -8.371 20.026 1.00 96.06 132 THR A N 1
ATOM 974 C CA . THR A 1 132 ? -16.596 -8.099 21.198 1.00 96.06 132 THR A CA 1
ATOM 975 C C . THR A 1 132 ? -16.039 -8.660 22.507 1.00 96.06 132 THR A C 1
ATOM 977 O O . THR A 1 132 ? -16.479 -8.253 23.577 1.00 96.06 132 THR A O 1
ATOM 980 N N . ASP A 1 133 ? -15.067 -9.568 22.437 1.00 96.94 133 ASP A N 1
ATOM 981 C CA . ASP A 1 133 ? -14.343 -10.127 23.583 1.00 96.94 133 ASP A CA 1
ATOM 982 C C . ASP A 1 133 ? -13.321 -9.151 24.193 1.00 96.94 133 ASP A C 1
ATOM 984 O O . ASP A 1 133 ? -12.860 -9.355 25.315 1.00 96.94 133 ASP A O 1
ATOM 988 N N . LEU A 1 134 ? -12.974 -8.080 23.474 1.00 96.62 134 LEU A N 1
ATOM 989 C CA . LEU A 1 134 ? -12.043 -7.052 23.932 1.00 96.62 134 LEU A CA 1
ATOM 990 C C . LEU A 1 134 ? -12.782 -5.820 24.465 1.00 96.62 134 LEU A C 1
ATOM 992 O O . LEU A 1 134 ? -13.859 -5.447 23.995 1.00 96.62 134 LEU A O 1
ATOM 996 N N . GLN A 1 135 ? -12.164 -5.116 25.412 1.00 98.31 135 GLN A N 1
ATOM 997 C CA . GLN A 1 135 ? -12.631 -3.788 25.811 1.00 98.31 135 GLN A CA 1
ATOM 998 C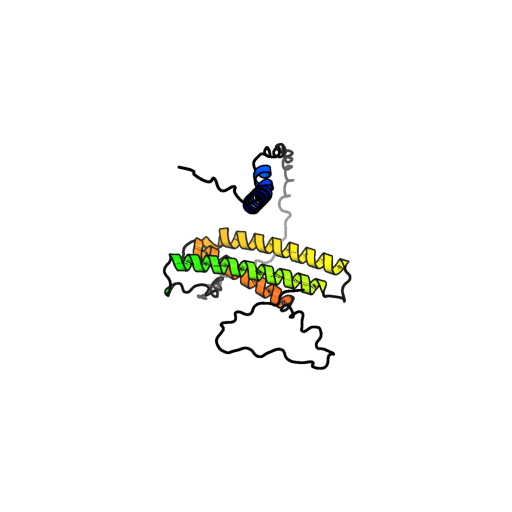 C . GLN A 1 135 ? -12.349 -2.760 24.703 1.00 98.31 135 GLN A C 1
ATOM 1000 O O . GLN A 1 135 ? -11.380 -2.881 23.950 1.00 98.31 135 GLN A O 1
ATOM 1005 N N . GLY A 1 136 ? -13.153 -1.693 24.630 1.00 97.69 136 GLY A N 1
ATOM 1006 C CA . GLY A 1 136 ? -12.977 -0.641 23.618 1.00 97.69 136 GLY A CA 1
ATOM 1007 C C . GLY A 1 136 ? -11.588 0.013 23.645 1.00 97.69 136 GLY A C 1
ATOM 1008 O O . GLY A 1 136 ? -11.000 0.265 22.596 1.00 97.69 136 GLY A O 1
ATOM 1009 N N . THR A 1 137 ? -11.011 0.198 24.835 1.00 98.25 137 THR A N 1
ATOM 1010 C CA . THR A 1 137 ? -9.648 0.728 25.020 1.00 98.25 137 THR A CA 1
ATOM 1011 C C . THR A 1 137 ? -8.569 -0.211 24.472 1.00 98.25 137 THR A C 1
ATOM 1013 O O . THR A 1 137 ? -7.590 0.252 23.887 1.00 98.25 137 THR A O 1
ATOM 1016 N N . GLN A 1 138 ? -8.754 -1.529 24.601 1.00 98.38 138 GLN A N 1
ATOM 1017 C CA . GLN A 1 138 ? -7.835 -2.532 24.055 1.00 98.38 138 GLN A CA 1
ATOM 1018 C C . GLN A 1 138 ? -7.877 -2.541 22.523 1.00 98.38 138 GLN A C 1
ATOM 1020 O O . GLN A 1 138 ? -6.820 -2.520 21.891 1.00 98.38 138 GLN A O 1
ATOM 1025 N N . ARG A 1 139 ? -9.079 -2.492 21.926 1.00 98.38 139 ARG A N 1
ATOM 1026 C CA . ARG A 1 139 ? -9.243 -2.373 20.466 1.00 98.38 139 ARG A CA 1
ATOM 1027 C C . ARG A 1 139 ? -8.599 -1.098 19.929 1.00 98.38 139 ARG A C 1
ATOM 1029 O O . ARG A 1 139 ? -7.833 -1.160 18.972 1.00 98.38 139 ARG A O 1
ATOM 1036 N N . ALA A 1 140 ? -8.846 0.042 20.576 1.00 98.38 140 ALA A N 1
ATOM 1037 C CA . ALA A 1 140 ? -8.252 1.320 20.190 1.00 98.38 140 ALA A CA 1
ATOM 1038 C C . ALA A 1 140 ? -6.716 1.265 20.210 1.00 98.38 140 ALA A C 1
ATOM 1040 O O . ALA A 1 140 ? -6.082 1.592 19.208 1.00 98.38 140 ALA A O 1
ATOM 1041 N N . ARG A 1 141 ? -6.119 0.760 21.300 1.00 98.62 141 ARG A N 1
ATOM 1042 C CA . ARG A 1 141 ? -4.662 0.594 21.406 1.00 98.62 141 ARG A CA 1
ATOM 1043 C C . ARG A 1 141 ? -4.108 -0.325 20.316 1.00 98.62 141 ARG A C 1
ATOM 1045 O O . ARG A 1 141 ? -3.062 -0.021 19.748 1.00 98.62 141 ARG A O 1
ATOM 1052 N N . TRP A 1 142 ? -4.790 -1.432 20.018 1.00 98.31 142 TRP A N 1
ATOM 1053 C CA . TRP A 1 142 ? -4.370 -2.343 18.955 1.00 98.31 142 TRP A CA 1
ATOM 1054 C C . TRP A 1 142 ? -4.381 -1.651 17.586 1.00 98.31 142 TRP A C 1
ATOM 1056 O O . TRP A 1 142 ? -3.375 -1.710 16.878 1.00 98.31 142 TRP A O 1
ATOM 1066 N N . LYS A 1 143 ? -5.455 -0.931 17.239 1.00 98.44 143 LYS A N 1
ATOM 1067 C CA . LYS A 1 143 ? -5.525 -0.169 15.981 1.00 98.44 143 LYS A CA 1
ATOM 1068 C C . LYS A 1 143 ? -4.389 0.848 15.869 1.00 98.44 143 LYS A C 1
ATOM 1070 O O . LYS A 1 143 ? -3.707 0.856 14.850 1.00 98.44 143 LYS A O 1
ATOM 1075 N N . THR A 1 144 ? -4.118 1.619 16.927 1.00 98.62 144 THR A N 1
ATOM 1076 C CA . THR A 1 144 ? -2.991 2.570 16.954 1.00 98.62 144 THR A CA 1
ATOM 1077 C C . THR A 1 144 ? -1.657 1.879 16.683 1.00 98.62 144 THR A C 1
ATOM 1079 O O . THR A 1 144 ? -0.887 2.346 15.856 1.00 98.62 144 THR A O 1
ATOM 1082 N N . GLN A 1 145 ? -1.385 0.742 17.329 1.00 98.62 145 GLN A N 1
ATOM 1083 C CA . GLN A 1 145 ? -0.132 0.008 17.114 1.00 98.62 145 GLN A CA 1
ATOM 1084 C C . GLN A 1 145 ? -0.020 -0.582 15.700 1.00 98.62 145 GLN A C 1
ATOM 1086 O O . GLN A 1 145 ? 1.070 -0.608 15.126 1.00 98.62 145 GLN A O 1
ATOM 1091 N N . LEU A 1 146 ? -1.131 -1.044 15.116 1.00 98.56 146 LEU A N 1
ATOM 1092 C CA . LEU A 1 146 ? -1.144 -1.534 13.737 1.00 98.56 146 LEU A CA 1
ATOM 1093 C C . LEU A 1 146 ? -0.893 -0.401 12.729 1.00 98.56 146 LEU A C 1
ATOM 1095 O O . LEU A 1 146 ? -0.115 -0.594 11.794 1.00 98.56 146 LEU A O 1
ATOM 1099 N N . ASP A 1 147 ? -1.497 0.767 12.943 1.00 98.56 147 ASP A N 1
ATOM 1100 C CA . ASP A 1 147 ? -1.281 1.968 12.128 1.00 98.56 147 ASP A CA 1
ATOM 1101 C C . ASP A 1 147 ? 0.180 2.452 12.191 1.00 98.56 147 ASP A C 1
ATOM 1103 O O . ASP A 1 147 ? 0.833 2.697 11.172 1.00 98.56 147 ASP A O 1
ATOM 1107 N N . GLU A 1 148 ? 0.756 2.467 13.394 1.00 98.69 148 GLU A N 1
ATOM 1108 C CA . GLU A 1 148 ? 2.161 2.814 13.619 1.00 98.69 148 GLU A CA 1
ATOM 1109 C C . GLU A 1 148 ? 3.115 1.830 12.915 1.00 98.69 148 GLU A C 1
ATOM 1111 O O . GLU A 1 148 ? 4.121 2.222 12.313 1.00 98.69 148 GLU A O 1
ATOM 1116 N N . ALA A 1 149 ? 2.802 0.531 12.962 1.00 98.62 149 ALA A N 1
ATOM 1117 C CA . ALA A 1 149 ? 3.557 -0.499 12.254 1.00 98.62 149 ALA A CA 1
ATOM 1118 C C . ALA A 1 149 ? 3.441 -0.345 10.729 1.00 98.62 149 ALA A C 1
ATOM 1120 O O . ALA A 1 149 ? 4.432 -0.523 10.017 1.00 98.62 149 ALA A O 1
ATOM 1121 N N . GLN A 1 150 ? 2.259 0.014 10.220 1.00 98.62 150 GLN A N 1
ATOM 1122 C CA . GLN A 1 150 ? 2.051 0.269 8.797 1.00 98.62 150 GLN A CA 1
ATOM 1123 C C . GLN A 1 150 ? 2.841 1.491 8.314 1.00 98.62 150 GLN A C 1
ATOM 1125 O O . GLN A 1 150 ? 3.490 1.427 7.269 1.00 98.62 150 GLN A O 1
ATOM 1130 N N . SER A 1 151 ? 2.865 2.568 9.098 1.00 98.56 151 SER A N 1
ATOM 1131 C CA . SER A 1 151 ? 3.668 3.759 8.799 1.00 98.56 151 SER A CA 1
ATOM 1132 C C . SER A 1 151 ? 5.161 3.426 8.678 1.00 98.56 151 SER A C 1
ATOM 1134 O O . SER A 1 151 ? 5.822 3.833 7.719 1.00 98.56 151 SER A O 1
ATOM 1136 N N . ARG A 1 152 ? 5.696 2.606 9.595 1.00 98.50 152 ARG A N 1
ATOM 1137 C CA . ARG A 1 152 ? 7.093 2.133 9.528 1.00 98.50 152 ARG A CA 1
ATOM 1138 C C . ARG A 1 152 ? 7.360 1.235 8.328 1.00 98.50 152 ARG A C 1
ATOM 1140 O O . ARG A 1 152 ? 8.417 1.352 7.712 1.00 98.50 152 ARG A O 1
ATOM 1147 N N . PHE A 1 153 ? 6.411 0.369 7.978 1.00 98.50 153 PHE A N 1
ATOM 1148 C CA . PHE A 1 153 ? 6.509 -0.450 6.773 1.00 98.50 153 PHE A CA 1
ATOM 1149 C C . PHE A 1 153 ? 6.627 0.420 5.515 1.00 98.50 153 PHE A C 1
ATOM 1151 O O . PHE A 1 153 ? 7.511 0.172 4.699 1.00 98.50 153 PHE A O 1
ATOM 1158 N N . LEU A 1 154 ? 5.796 1.459 5.369 1.00 98.44 154 LEU A N 1
ATOM 1159 C CA . LEU A 1 154 ? 5.847 2.351 4.205 1.00 98.44 154 LEU A CA 1
ATOM 1160 C C . LEU A 1 154 ? 7.184 3.096 4.110 1.00 98.44 154 LEU A C 1
ATOM 1162 O O . LEU A 1 154 ? 7.743 3.203 3.017 1.00 98.44 154 LEU A O 1
ATOM 1166 N N . LEU A 1 155 ? 7.725 3.555 5.243 1.00 98.44 155 LEU A N 1
ATOM 1167 C CA . LEU A 1 155 ? 9.049 4.178 5.296 1.00 98.44 155 LEU A CA 1
ATOM 1168 C C . LEU A 1 155 ? 10.145 3.204 4.844 1.00 98.44 155 LEU A C 1
ATOM 1170 O O . LEU A 1 155 ? 10.913 3.526 3.937 1.00 98.44 155 LEU A O 1
ATOM 1174 N N . PHE A 1 156 ? 10.186 2.008 5.437 1.00 98.25 156 PHE A N 1
ATOM 1175 C CA . PHE A 1 156 ? 11.147 0.966 5.076 1.00 98.25 156 PHE A CA 1
ATOM 1176 C C . PHE A 1 156 ? 11.048 0.600 3.590 1.00 98.25 156 PHE A C 1
ATOM 1178 O O . PHE A 1 156 ? 12.048 0.651 2.879 1.00 98.25 156 PHE A O 1
ATOM 1185 N N . ARG A 1 157 ? 9.835 0.311 3.103 1.00 97.69 157 ARG A N 1
ATOM 1186 C CA . ARG A 1 157 ? 9.550 -0.012 1.699 1.00 97.69 157 ARG A CA 1
ATOM 1187 C C . ARG A 1 157 ? 10.080 1.065 0.758 1.00 97.69 157 ARG A C 1
ATOM 1189 O O . ARG A 1 157 ? 10.689 0.746 -0.256 1.00 97.69 157 ARG A O 1
ATOM 1196 N N . ASN A 1 158 ? 9.829 2.337 1.065 1.00 97.75 158 ASN A N 1
ATOM 1197 C CA . ASN A 1 158 ? 10.257 3.435 0.203 1.00 97.75 158 ASN A CA 1
ATOM 1198 C C . ASN A 1 158 ? 11.786 3.553 0.164 1.00 97.75 158 ASN A C 1
ATOM 1200 O O . ASN A 1 158 ? 12.343 3.699 -0.922 1.00 97.75 158 ASN A O 1
ATOM 1204 N N . LEU A 1 159 ? 12.460 3.444 1.314 1.00 97.81 159 LEU A N 1
ATOM 1205 C CA . LEU A 1 159 ? 13.924 3.473 1.389 1.00 97.81 159 LEU A CA 1
ATOM 1206 C C . LEU A 1 159 ? 14.557 2.294 0.634 1.00 97.81 159 LEU A C 1
ATOM 1208 O O . LEU A 1 159 ? 15.445 2.503 -0.192 1.00 97.81 159 LEU A O 1
ATOM 1212 N N . ASP A 1 160 ? 14.056 1.079 0.857 1.00 96.19 160 ASP A N 1
ATOM 1213 C CA . ASP A 1 160 ? 14.538 -0.144 0.204 1.00 96.19 160 ASP A CA 1
ATOM 1214 C C . ASP A 1 160 ? 14.312 -0.066 -1.315 1.00 96.19 160 ASP A C 1
ATOM 1216 O O . ASP A 1 160 ? 15.253 -0.159 -2.102 1.00 96.19 160 ASP A O 1
ATOM 1220 N N . CYS A 1 161 ? 13.087 0.231 -1.758 1.00 95.62 161 CYS A N 1
ATOM 1221 C CA . CYS A 1 161 ? 12.769 0.216 -3.182 1.00 95.62 161 CYS A CA 1
ATOM 1222 C C . CYS A 1 161 ? 13.358 1.386 -3.968 1.00 95.62 161 CYS A C 1
ATOM 1224 O O . CYS A 1 161 ? 13.711 1.200 -5.129 1.00 95.62 161 CYS A O 1
ATOM 1226 N N . GLN A 1 162 ? 13.470 2.588 -3.395 1.00 94.94 162 GLN A N 1
ATOM 1227 C CA . GLN A 1 162 ? 13.994 3.749 -4.128 1.00 94.94 162 GLN A CA 1
ATOM 1228 C C . GLN A 1 162 ? 15.515 3.875 -4.034 1.00 94.94 162 GLN A C 1
ATOM 1230 O O . GLN A 1 162 ? 16.140 4.332 -5.002 1.00 94.94 162 GLN A O 1
ATOM 1235 N N . GLY A 1 163 ? 16.080 3.489 -2.886 1.00 94.25 163 GLY A N 1
ATOM 1236 C CA . GLY A 1 163 ? 17.491 3.644 -2.558 1.00 94.25 163 GLY A CA 1
ATOM 1237 C C . GLY A 1 163 ? 18.320 2.389 -2.799 1.00 94.25 163 GLY A C 1
ATOM 1238 O O . GLY A 1 163 ? 19.397 2.505 -3.363 1.00 94.25 163 GLY A O 1
ATOM 1239 N N . VAL A 1 164 ? 17.836 1.206 -2.415 1.00 93.56 164 VAL A N 1
ATOM 1240 C CA . VAL A 1 164 ? 18.645 -0.028 -2.414 1.00 93.56 164 VAL A CA 1
ATOM 1241 C C . VAL A 1 164 ? 18.413 -0.870 -3.669 1.00 93.56 164 VAL A C 1
ATOM 1243 O O . VAL A 1 164 ? 19.370 -1.249 -4.345 1.00 93.56 164 VAL A O 1
ATOM 1246 N N . ALA A 1 165 ? 17.152 -1.102 -4.043 1.00 91.12 165 ALA A N 1
ATOM 1247 C CA . ALA A 1 165 ? 16.790 -1.974 -5.163 1.00 91.12 165 ALA A CA 1
ATOM 1248 C C . ALA A 1 165 ? 17.499 -1.651 -6.502 1.00 91.12 165 ALA A C 1
ATOM 1250 O O . ALA A 1 165 ? 17.880 -2.607 -7.181 1.00 91.12 165 ALA A O 1
ATOM 1251 N N . PRO A 1 166 ? 17.756 -0.371 -6.873 1.00 90.38 166 PRO A N 1
ATOM 1252 C CA . PRO A 1 166 ? 18.544 -0.017 -8.059 1.00 90.38 166 PRO A CA 1
ATOM 1253 C C . PRO A 1 166 ? 19.948 -0.642 -8.138 1.00 90.38 166 PRO A C 1
ATOM 1255 O O . PRO A 1 166 ? 20.527 -0.762 -9.217 1.00 90.38 166 PRO A O 1
ATOM 1258 N N . PHE A 1 167 ? 20.526 -0.989 -6.987 1.00 89.25 167 PHE A N 1
ATOM 1259 C CA . PHE A 1 167 ? 21.891 -1.503 -6.876 1.00 89.25 167 PHE A CA 1
ATOM 1260 C C . PHE A 1 167 ? 21.946 -3.024 -6.685 1.00 89.25 167 PHE A C 1
ATOM 1262 O O . PHE A 1 167 ? 22.963 -3.638 -7.003 1.00 89.25 167 PHE A O 1
ATOM 1269 N N . GLU A 1 168 ? 20.865 -3.633 -6.194 1.00 86.00 168 GLU A N 1
ATOM 1270 C CA . GLU A 1 168 ? 20.774 -5.079 -5.940 1.00 86.00 168 GLU A CA 1
ATOM 1271 C C . GLU A 1 168 ? 20.128 -5.862 -7.092 1.00 86.00 168 GLU A C 1
ATOM 1273 O O . GLU A 1 168 ? 20.251 -7.086 -7.164 1.00 86.00 168 GLU A O 1
ATOM 1278 N N . GLY A 1 169 ? 19.400 -5.180 -7.979 1.00 75.69 169 GLY A N 1
ATOM 1279 C CA . GLY A 1 169 ? 18.664 -5.832 -9.053 1.00 75.69 169 GLY A CA 1
ATOM 1280 C C . GLY A 1 169 ? 19.559 -6.422 -10.156 1.00 75.69 169 GLY A C 1
ATOM 1281 O O . GLY A 1 169 ? 20.716 -6.024 -10.321 1.00 75.69 169 GLY A O 1
ATOM 1282 N N . PRO A 1 170 ? 19.016 -7.351 -10.970 1.00 77.88 170 PRO A N 1
ATOM 1283 C CA . PRO A 1 170 ? 19.687 -7.857 -12.162 1.00 77.88 170 PRO A CA 1
ATOM 1284 C C . PRO A 1 170 ? 20.240 -6.724 -13.034 1.00 77.88 170 PRO A C 1
ATOM 1286 O O . PRO A 1 170 ? 19.581 -5.707 -13.256 1.00 77.88 170 PRO A O 1
ATOM 1289 N N . ARG A 1 171 ? 21.450 -6.893 -13.572 1.00 78.62 171 ARG A N 1
ATOM 1290 C CA . ARG A 1 171 ? 21.988 -5.928 -14.539 1.00 78.62 171 ARG A CA 1
ATOM 1291 C C . ARG A 1 171 ? 21.188 -5.995 -15.843 1.00 78.62 171 ARG A C 1
ATOM 1293 O O . ARG A 1 171 ? 20.731 -7.060 -16.240 1.00 78.62 171 ARG A O 1
ATOM 1300 N N . GLY A 1 172 ? 21.041 -4.857 -16.521 1.00 80.44 172 GLY A N 1
ATOM 1301 C CA . GLY A 1 172 ? 20.344 -4.771 -17.812 1.00 80.44 172 GLY A CA 1
ATOM 1302 C C . GLY A 1 172 ? 18.830 -4.541 -17.727 1.00 80.44 172 GLY A C 1
ATOM 1303 O O . GLY A 1 172 ? 18.185 -4.381 -18.763 1.00 80.44 172 GLY A O 1
ATOM 1304 N N . ILE A 1 173 ? 18.264 -4.456 -16.520 1.00 82.31 173 ILE A N 1
ATOM 1305 C CA . ILE A 1 173 ? 16.923 -3.901 -16.302 1.00 82.31 173 ILE A CA 1
ATOM 1306 C C . ILE A 1 173 ? 17.039 -2.463 -15.782 1.00 82.31 173 ILE A C 1
ATOM 1308 O O . ILE A 1 173 ? 17.974 -2.129 -15.058 1.00 82.31 173 ILE A O 1
ATOM 1312 N N . GLY A 1 174 ? 16.146 -1.576 -16.225 1.00 89.06 174 GLY A N 1
ATOM 1313 C CA . GLY A 1 174 ? 16.239 -0.150 -15.895 1.00 89.06 174 GLY A CA 1
ATOM 1314 C C . GLY A 1 174 ? 15.900 0.137 -14.428 1.00 89.06 174 GLY A C 1
ATOM 1315 O O . GLY A 1 174 ? 15.110 -0.582 -13.820 1.00 89.06 174 GLY A O 1
ATOM 1316 N N . ASN A 1 175 ? 16.417 1.243 -13.877 1.00 92.19 175 ASN A N 1
ATOM 1317 C CA . ASN A 1 175 ? 16.141 1.662 -12.490 1.00 92.19 175 ASN A CA 1
ATOM 1318 C C . ASN A 1 175 ? 14.640 1.759 -12.187 1.00 92.19 175 ASN A C 1
ATOM 1320 O O . ASN A 1 175 ? 14.200 1.416 -11.094 1.00 92.19 175 ASN A O 1
ATOM 1324 N N . PHE A 1 176 ? 13.851 2.240 -13.153 1.00 92.06 176 PHE A N 1
ATOM 1325 C CA . PHE A 1 176 ? 12.398 2.313 -13.025 1.00 92.06 176 PHE A CA 1
ATOM 1326 C C . PHE A 1 176 ? 11.780 0.927 -12.799 1.00 92.06 176 PHE A C 1
ATOM 1328 O O . PHE A 1 176 ? 11.015 0.738 -11.860 1.00 92.06 176 PHE A O 1
ATOM 1335 N N . GLU A 1 177 ? 12.167 -0.048 -13.617 1.00 91.25 177 GLU A N 1
ATOM 1336 C CA . GLU A 1 177 ? 11.654 -1.411 -13.539 1.00 91.25 177 GLU A CA 1
ATOM 1337 C C . GLU A 1 177 ? 12.015 -2.076 -12.207 1.00 91.25 177 GLU A C 1
ATOM 1339 O O . GLU A 1 177 ? 11.138 -2.630 -11.549 1.00 91.25 177 GLU A O 1
ATOM 1344 N N . GLN A 1 178 ? 13.269 -1.955 -11.760 1.00 91.50 178 GLN A N 1
ATOM 1345 C CA . GLN A 1 178 ? 13.702 -2.492 -10.464 1.00 91.50 178 GLN A CA 1
ATOM 1346 C C . GLN A 1 178 ? 12.899 -1.899 -9.298 1.00 91.50 178 GLN A C 1
ATOM 1348 O O . GLN A 1 178 ? 12.417 -2.633 -8.433 1.00 91.50 178 GLN A O 1
ATOM 1353 N N . ARG A 1 179 ? 12.689 -0.576 -9.310 1.00 93.31 179 ARG A N 1
ATOM 1354 C CA . ARG A 1 179 ? 11.879 0.135 -8.308 1.00 93.31 179 ARG A CA 1
ATOM 1355 C C . ARG A 1 179 ? 10.436 -0.360 -8.292 1.00 93.31 179 ARG A C 1
ATOM 1357 O O . ARG A 1 179 ? 9.913 -0.672 -7.224 1.00 93.31 179 ARG A O 1
ATOM 1364 N N . SER A 1 180 ? 9.801 -0.456 -9.459 1.00 93.56 180 SER A N 1
ATOM 1365 C CA . SER A 1 180 ? 8.415 -0.919 -9.573 1.00 93.56 180 SER A CA 1
ATOM 1366 C C . SER A 1 180 ? 8.253 -2.363 -9.107 1.00 93.56 180 SER A C 1
ATOM 1368 O O . SER A 1 180 ? 7.349 -2.645 -8.324 1.00 93.56 180 SER A O 1
ATOM 1370 N N . LEU A 1 181 ? 9.139 -3.273 -9.523 1.00 92.06 181 LEU A N 1
ATOM 1371 C CA . LEU A 1 181 ? 9.084 -4.673 -9.093 1.00 92.06 181 LEU A CA 1
ATOM 1372 C C . LEU A 1 181 ? 9.249 -4.807 -7.573 1.00 92.06 181 LEU A C 1
ATOM 1374 O O . LEU A 1 181 ? 8.500 -5.562 -6.951 1.00 92.06 181 LEU A O 1
ATOM 1378 N N . CYS A 1 182 ? 10.153 -4.026 -6.971 1.00 93.75 182 CYS A N 1
ATOM 1379 C CA . CYS A 1 182 ? 10.310 -3.978 -5.520 1.00 93.75 182 CYS A CA 1
ATOM 1380 C C . CYS A 1 182 ? 9.033 -3.515 -4.811 1.00 93.75 182 CYS A C 1
ATOM 1382 O O . CYS A 1 182 ? 8.555 -4.192 -3.898 1.00 93.75 182 CYS A O 1
ATOM 1384 N N . LEU A 1 183 ? 8.440 -2.402 -5.262 1.00 95.25 183 LEU A N 1
ATOM 1385 C CA . LEU A 1 183 ? 7.209 -1.865 -4.673 1.00 95.25 183 LEU A CA 1
ATOM 1386 C C . LEU A 1 183 ? 6.067 -2.880 -4.749 1.00 95.25 183 LEU A C 1
ATOM 1388 O O . LEU A 1 183 ? 5.404 -3.136 -3.743 1.00 95.25 183 LEU A O 1
ATOM 1392 N N . ILE A 1 184 ? 5.870 -3.501 -5.916 1.00 94.81 184 ILE A N 1
ATOM 1393 C CA . ILE A 1 184 ? 4.818 -4.502 -6.118 1.00 94.81 184 ILE A CA 1
ATOM 1394 C C . ILE A 1 184 ? 5.031 -5.703 -5.187 1.00 94.81 184 ILE A C 1
ATOM 1396 O O . ILE A 1 184 ? 4.080 -6.146 -4.538 1.00 94.81 184 ILE A O 1
ATOM 1400 N N . ALA A 1 185 ? 6.258 -6.226 -5.100 1.00 93.69 185 ALA A N 1
ATOM 1401 C CA . ALA A 1 185 ? 6.581 -7.362 -4.238 1.00 93.69 185 ALA A CA 1
ATOM 1402 C C . ALA A 1 185 ? 6.346 -7.036 -2.754 1.00 93.69 185 ALA A C 1
ATOM 1404 O O . ALA A 1 185 ? 5.664 -7.793 -2.060 1.00 93.69 185 ALA A O 1
ATOM 1405 N N . ALA A 1 186 ? 6.839 -5.888 -2.283 1.00 95.31 186 ALA A N 1
ATOM 1406 C CA . ALA A 1 186 ? 6.681 -5.457 -0.897 1.00 95.31 186 ALA A CA 1
ATOM 1407 C C . ALA A 1 186 ? 5.206 -5.238 -0.525 1.00 95.31 186 ALA A C 1
ATOM 1409 O O . ALA A 1 186 ? 4.751 -5.731 0.510 1.00 95.31 186 ALA A O 1
ATOM 1410 N N . ASN A 1 187 ? 4.438 -4.559 -1.384 1.00 96.81 187 ASN A N 1
ATOM 1411 C CA . ASN A 1 187 ? 3.010 -4.325 -1.162 1.00 96.81 187 ASN A CA 1
ATOM 1412 C C . ASN A 1 187 ? 2.227 -5.641 -1.106 1.00 96.81 187 ASN A C 1
ATOM 1414 O O . ASN A 1 187 ? 1.437 -5.847 -0.186 1.00 96.81 187 ASN A O 1
ATOM 1418 N N . ARG A 1 188 ? 2.476 -6.562 -2.049 1.00 95.44 188 ARG A N 1
ATOM 1419 C CA . ARG A 1 188 ? 1.826 -7.883 -2.068 1.00 95.44 188 ARG A CA 1
ATOM 1420 C C . ARG A 1 188 ? 2.185 -8.717 -0.842 1.00 95.44 188 ARG A C 1
ATOM 1422 O O . ARG A 1 188 ? 1.292 -9.329 -0.262 1.00 95.44 188 ARG A O 1
ATOM 1429 N N . GLY A 1 189 ? 3.455 -8.719 -0.436 1.00 95.06 189 GLY A N 1
ATOM 1430 C CA . GLY A 1 189 ? 3.913 -9.428 0.759 1.00 95.06 189 GLY A CA 1
ATOM 1431 C C . GLY A 1 189 ? 3.224 -8.918 2.022 1.00 95.06 189 GLY A C 1
ATOM 1432 O O . GLY A 1 189 ? 2.688 -9.708 2.797 1.00 95.06 189 GLY A O 1
ATOM 1433 N N . ARG A 1 190 ? 3.146 -7.594 2.192 1.00 97.69 190 ARG A N 1
ATOM 1434 C CA . ARG A 1 190 ? 2.460 -6.989 3.339 1.00 97.69 190 ARG A CA 1
ATOM 1435 C C . ARG A 1 190 ? 0.949 -7.215 3.316 1.00 97.69 190 ARG A C 1
ATOM 1437 O O . ARG A 1 190 ? 0.375 -7.527 4.354 1.00 97.69 190 ARG A O 1
ATOM 1444 N N . ALA A 1 191 ? 0.310 -7.105 2.153 1.00 96.69 191 ALA A N 1
ATOM 1445 C CA . ALA A 1 191 ? -1.111 -7.416 2.005 1.00 96.69 191 ALA A CA 1
ATOM 1446 C C . ALA A 1 191 ? -1.404 -8.887 2.357 1.00 96.69 191 ALA A C 1
ATOM 1448 O O . ALA A 1 191 ? -2.390 -9.179 3.028 1.00 96.69 191 ALA A O 1
ATOM 1449 N N . ALA A 1 192 ? -0.533 -9.818 1.953 1.00 95.75 192 ALA A N 1
ATOM 1450 C CA . ALA A 1 192 ? -0.655 -11.230 2.308 1.00 95.75 192 ALA A CA 1
ATOM 1451 C C . ALA A 1 192 ? -0.466 -11.483 3.816 1.00 95.75 192 ALA A C 1
ATOM 1453 O O . ALA A 1 192 ? -1.229 -12.259 4.383 1.00 95.75 192 ALA A O 1
ATOM 1454 N N . ASP A 1 193 ? 0.489 -10.809 4.469 1.00 97.25 193 ASP A N 1
ATOM 1455 C CA . ASP A 1 193 ? 0.679 -10.857 5.930 1.00 97.25 193 ASP A CA 1
ATOM 1456 C C . ASP A 1 193 ? -0.574 -10.380 6.685 1.00 97.25 193 ASP A C 1
ATOM 1458 O O . ASP A 1 193 ? -1.075 -11.073 7.573 1.00 97.25 193 ASP A O 1
ATOM 1462 N N . LEU A 1 194 ? -1.140 -9.234 6.286 1.00 97.69 194 LEU A N 1
ATOM 1463 C CA . LEU A 1 194 ? -2.385 -8.725 6.869 1.00 97.69 194 LEU A CA 1
ATOM 1464 C C . LEU A 1 194 ? -3.535 -9.721 6.675 1.00 97.69 194 LEU A C 1
ATOM 1466 O O . LEU A 1 194 ? -4.192 -10.094 7.648 1.00 97.69 194 LEU A O 1
ATOM 1470 N N . ARG A 1 195 ? -3.723 -10.237 5.458 1.00 96.50 195 ARG A N 1
ATOM 1471 C CA . ARG A 1 195 ? -4.768 -11.227 5.168 1.00 96.50 195 ARG A CA 1
ATOM 1472 C C . ARG A 1 195 ? -4.596 -12.522 5.963 1.00 96.50 195 ARG A C 1
ATOM 1474 O O . ARG A 1 195 ? -5.579 -13.082 6.435 1.00 96.50 195 ARG A O 1
ATOM 1481 N N . ALA A 1 196 ? -3.367 -13.004 6.138 1.00 96.94 196 ALA A N 1
ATOM 1482 C CA . ALA A 1 196 ? -3.096 -14.212 6.918 1.00 96.94 196 ALA A CA 1
ATOM 1483 C C . ALA A 1 196 ? -3.444 -14.030 8.404 1.00 96.94 196 ALA A C 1
ATOM 1485 O O . ALA A 1 196 ? -3.929 -14.959 9.047 1.00 96.94 196 ALA A O 1
ATOM 1486 N N . ARG A 1 197 ? -3.221 -12.829 8.947 1.00 97.44 197 ARG A N 1
ATOM 1487 C CA . ARG A 1 197 ? -3.475 -12.513 10.358 1.00 97.44 197 ARG A CA 1
ATOM 1488 C C . ARG A 1 197 ? -4.929 -12.173 10.667 1.00 97.44 197 ARG A C 1
ATOM 1490 O O . ARG A 1 197 ? -5.403 -12.498 11.752 1.00 97.44 197 ARG A O 1
ATOM 1497 N N . TYR A 1 198 ? -5.595 -11.470 9.757 1.00 96.69 198 TYR A N 1
ATOM 1498 C CA . TYR A 1 198 ? -6.928 -10.906 9.979 1.00 96.69 198 TYR A CA 1
ATOM 1499 C C . TYR A 1 198 ? -8.025 -11.628 9.182 1.00 96.69 198 TYR A C 1
ATOM 1501 O O . TYR A 1 198 ? -9.204 -11.386 9.413 1.00 96.69 198 TYR A O 1
ATOM 1509 N N . GLY A 1 199 ? -7.659 -12.567 8.307 1.00 93.62 199 GLY A N 1
ATOM 1510 C CA . GLY A 1 199 ? -8.593 -13.286 7.448 1.00 93.62 199 GLY A CA 1
ATOM 1511 C C . GLY A 1 199 ? -9.041 -12.456 6.245 1.00 93.62 199 GLY A C 1
ATOM 1512 O O . GLY A 1 199 ? -8.542 -11.362 5.985 1.00 93.62 199 GLY A O 1
ATOM 1513 N N . THR A 1 200 ? -9.989 -12.999 5.484 1.00 84.06 200 THR A N 1
ATOM 1514 C CA . THR A 1 200 ? -10.667 -12.257 4.415 1.00 84.06 200 THR A CA 1
ATOM 1515 C C . THR A 1 200 ? -11.870 -11.505 4.987 1.00 84.06 200 THR A C 1
ATOM 1517 O O . THR A 1 200 ? -12.495 -12.013 5.925 1.00 84.06 200 THR A O 1
ATOM 1520 N N . PRO A 1 201 ? 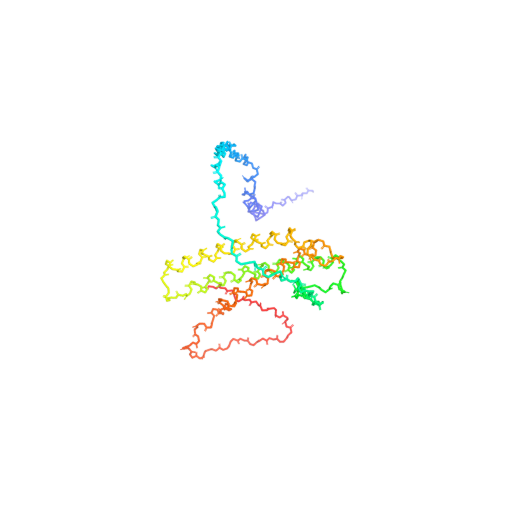-12.215 -10.320 4.446 1.00 64.19 201 PRO A N 1
ATOM 1521 C CA . PRO A 1 201 ? -13.444 -9.640 4.827 1.00 64.19 201 PRO A CA 1
ATOM 1522 C C . PRO A 1 201 ? -14.616 -10.598 4.609 1.00 64.19 201 PRO A C 1
ATOM 1524 O O . PRO A 1 201 ? -14.831 -11.073 3.491 1.00 64.19 201 PRO A O 1
ATOM 1527 N N . ARG A 1 202 ? -15.356 -10.924 5.674 1.00 59.75 202 ARG A N 1
ATOM 1528 C CA . ARG A 1 202 ? -16.588 -11.703 5.526 1.00 59.75 202 ARG A CA 1
ATOM 1529 C C . ARG A 1 202 ? -17.587 -10.811 4.783 1.00 59.75 202 ARG A C 1
ATOM 1531 O O . ARG A 1 202 ? -17.778 -9.677 5.221 1.00 59.75 202 ARG A O 1
ATOM 1538 N N . PRO A 1 203 ? -18.219 -11.277 3.692 1.00 58.03 203 PRO A N 1
ATOM 1539 C CA . PRO A 1 203 ? -19.299 -10.525 3.072 1.00 58.03 203 PRO A CA 1
ATOM 1540 C C . PRO A 1 203 ? -20.350 -10.239 4.146 1.00 58.03 203 PRO A C 1
ATOM 1542 O O . PRO A 1 203 ? -20.735 -11.147 4.887 1.00 58.03 203 PRO A O 1
ATOM 1545 N N . GLU A 1 204 ? -20.805 -8.991 4.244 1.00 54.19 204 GLU A N 1
ATOM 1546 C CA . GLU A 1 204 ? -21.720 -8.517 5.297 1.00 54.19 204 GLU A CA 1
ATOM 1547 C C . GLU A 1 204 ? -23.033 -9.334 5.376 1.00 54.19 204 GLU A C 1
ATOM 1549 O O . GLU A 1 204 ? -23.714 -9.325 6.396 1.00 54.19 204 GLU A O 1
ATOM 1554 N N . GLY A 1 205 ? -23.345 -10.143 4.355 1.00 54.75 205 GLY A N 1
ATOM 1555 C CA . GLY A 1 205 ? -24.488 -11.060 4.318 1.00 54.75 205 GLY A CA 1
ATOM 1556 C C . GLY A 1 205 ? -24.285 -12.458 4.926 1.00 54.75 205 GLY A C 1
ATOM 1557 O O . GLY A 1 205 ? -25.256 -13.212 5.016 1.00 54.75 205 GLY A O 1
ATOM 1558 N N . ASP A 1 206 ? -23.076 -12.846 5.345 1.00 49.12 206 ASP A N 1
ATOM 1559 C CA . ASP A 1 206 ? -22.838 -14.214 5.833 1.00 49.12 206 ASP A CA 1
ATOM 1560 C C . ASP A 1 206 ? -22.836 -14.342 7.359 1.00 49.12 206 ASP A C 1
ATOM 1562 O O . ASP A 1 206 ? -22.996 -15.453 7.857 1.00 49.12 206 ASP A O 1
ATOM 1566 N N . ALA A 1 207 ? -22.696 -13.258 8.129 1.00 50.19 207 ALA A N 1
ATOM 1567 C CA . ALA A 1 207 ? -22.756 -13.314 9.600 1.00 50.19 207 ALA A CA 1
ATOM 1568 C C . ALA A 1 207 ? -24.158 -13.676 10.146 1.00 50.19 207 ALA A C 1
ATOM 1570 O O . ALA A 1 207 ? -24.287 -14.066 11.301 1.00 50.19 207 ALA A O 1
ATOM 1571 N N . ALA A 1 208 ? -25.202 -13.602 9.312 1.00 48.06 208 ALA A N 1
ATOM 1572 C CA . ALA A 1 208 ? -26.586 -13.909 9.684 1.00 48.06 208 ALA A CA 1
ATOM 1573 C C . ALA A 1 208 ? -27.012 -15.376 9.435 1.00 48.06 208 ALA A C 1
ATOM 1575 O O . ALA A 1 208 ? -28.152 -15.743 9.724 1.00 48.06 208 ALA A O 1
ATOM 1576 N N . LYS A 1 209 ? -26.135 -16.232 8.887 1.00 47.88 209 LYS A N 1
ATOM 1577 C CA . LYS A 1 209 ? -26.513 -17.586 8.431 1.00 47.88 209 LYS A CA 1
ATOM 1578 C C . LYS A 1 209 ? -26.399 -18.709 9.466 1.00 47.88 209 LYS A C 1
ATOM 1580 O O . LYS A 1 209 ? -26.728 -19.840 9.131 1.00 47.88 209 LYS A O 1
ATOM 1585 N N . ASP A 1 210 ? -26.074 -18.411 10.720 1.00 49.53 210 ASP A N 1
ATOM 1586 C CA . ASP A 1 210 ? -26.084 -19.424 11.788 1.00 49.53 210 ASP A CA 1
ATOM 1587 C C . ASP A 1 210 ? -27.467 -19.582 12.471 1.00 49.53 210 ASP A C 1
ATOM 1589 O O . ASP A 1 210 ? -27.577 -20.238 13.505 1.00 49.53 210 ASP A O 1
ATOM 1593 N N . GLY A 1 211 ? -28.558 -19.035 11.897 1.00 50.12 211 GLY A N 1
ATOM 1594 C CA . GLY A 1 211 ? -29.898 -19.186 12.494 1.00 50.12 211 GLY A CA 1
ATOM 1595 C C . GLY A 1 211 ? -31.157 -18.871 11.667 1.00 50.12 211 GLY A C 1
ATOM 1596 O O . GLY A 1 211 ? -32.243 -18.888 12.243 1.00 50.12 211 GLY A O 1
ATOM 1597 N N . ALA A 1 212 ? -31.093 -18.601 10.356 1.00 41.81 212 ALA A N 1
ATOM 1598 C CA . ALA A 1 212 ? -32.275 -18.177 9.584 1.00 41.81 212 ALA A CA 1
ATOM 1599 C C . ALA A 1 212 ? -32.671 -19.156 8.457 1.00 41.81 212 ALA A C 1
ATOM 1601 O O . ALA A 1 212 ? -31.875 -19.478 7.578 1.00 41.81 212 ALA A O 1
ATOM 1602 N N . LYS A 1 213 ? -33.938 -19.608 8.485 1.00 48.53 213 LYS A N 1
ATOM 1603 C CA . LYS A 1 213 ? -34.629 -20.388 7.433 1.00 48.53 213 LYS A CA 1
ATOM 1604 C C . LYS A 1 213 ? -34.532 -19.714 6.047 1.00 48.53 213 LYS A C 1
ATOM 1606 O O . LYS A 1 213 ? -34.561 -18.486 5.984 1.00 48.53 213 LYS A O 1
ATOM 1611 N N . PRO A 1 214 ? -34.528 -20.479 4.936 1.00 44.47 214 PRO A N 1
ATOM 1612 C CA . PRO A 1 214 ? -34.409 -19.911 3.596 1.00 44.47 214 PRO A CA 1
ATOM 1613 C C . PRO A 1 214 ? -35.713 -19.228 3.145 1.00 44.47 214 PRO A C 1
ATOM 1615 O O . PRO A 1 214 ? -36.785 -19.833 3.177 1.00 44.47 214 PRO A O 1
ATOM 1618 N N . GLY A 1 215 ? -35.593 -17.972 2.708 1.00 38.62 215 GLY A N 1
ATOM 1619 C CA . GLY A 1 215 ? -36.589 -17.192 1.960 1.00 38.62 215 GLY A CA 1
ATOM 1620 C C . GLY A 1 215 ? -36.016 -16.743 0.603 1.00 38.62 215 GLY A C 1
ATOM 1621 O O . GLY A 1 215 ? -34.812 -16.877 0.394 1.00 38.62 215 GLY A O 1
ATOM 1622 N N . PRO A 1 216 ? -36.858 -16.288 -0.342 1.00 47.69 216 PRO A N 1
ATOM 1623 C CA . PRO A 1 216 ? -36.791 -16.696 -1.744 1.00 47.69 216 PRO A CA 1
ATOM 1624 C C . PRO A 1 216 ? -35.687 -16.027 -2.571 1.00 47.69 216 PRO A C 1
ATOM 1626 O O . PRO A 1 216 ? -35.357 -14.856 -2.408 1.00 47.69 216 PRO A O 1
ATOM 1629 N N . THR A 1 217 ? -35.172 -16.823 -3.504 1.00 52.72 217 THR A N 1
ATOM 1630 C CA . THR A 1 217 ? -34.179 -16.527 -4.537 1.00 52.72 217 THR A CA 1
ATOM 1631 C C . THR A 1 217 ? -34.609 -15.373 -5.444 1.00 52.72 217 THR A C 1
ATOM 1633 O O . THR A 1 217 ? -35.698 -15.387 -6.018 1.00 52.72 217 THR A O 1
ATOM 1636 N N . GLY A 1 218 ? -33.721 -14.387 -5.595 1.00 49.56 218 GLY A N 1
ATOM 1637 C CA . GLY A 1 218 ? -33.812 -13.354 -6.627 1.00 49.56 218 GLY A CA 1
ATOM 1638 C C . GLY A 1 218 ? -33.581 -13.908 -8.045 1.00 49.56 218 GLY A C 1
ATOM 1639 O O . GLY A 1 218 ? -33.204 -15.070 -8.201 1.00 49.56 218 GLY A O 1
ATOM 1640 N N . PRO A 1 219 ? -33.836 -13.091 -9.083 1.00 45.53 219 PRO A N 1
ATOM 1641 C CA . PRO A 1 219 ? -33.922 -13.543 -10.471 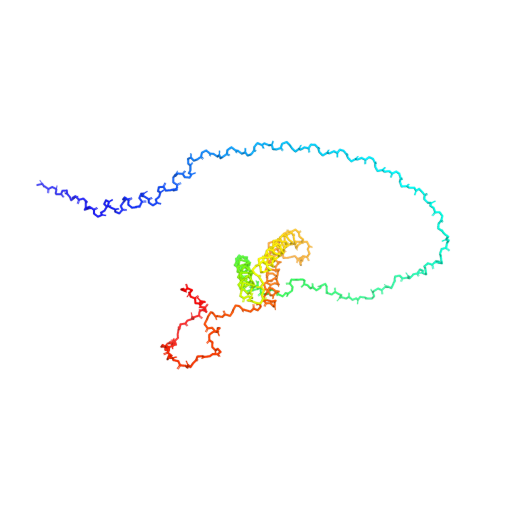1.00 45.53 219 PRO A CA 1
ATOM 1642 C C . PRO A 1 219 ? -32.569 -13.982 -11.054 1.00 45.53 219 PRO A C 1
ATOM 1644 O O . PRO A 1 219 ? -31.539 -13.360 -10.801 1.00 45.53 219 PRO A O 1
ATOM 1647 N N . GLU A 1 220 ? -32.603 -15.053 -11.853 1.00 53.28 220 GLU A N 1
ATOM 1648 C CA . GLU A 1 220 ? -31.432 -15.722 -12.434 1.00 53.28 220 GLU A CA 1
ATOM 1649 C C . GLU A 1 220 ? -30.584 -14.827 -13.365 1.00 53.28 220 GLU A C 1
ATOM 1651 O O . GLU A 1 220 ? -31.136 -14.021 -14.128 1.00 53.28 220 GLU A O 1
ATOM 1656 N N . PRO A 1 221 ? -29.246 -15.004 -13.375 1.00 49.03 221 PRO A N 1
ATOM 1657 C CA . PRO A 1 221 ? -28.352 -14.351 -14.329 1.00 49.03 221 PRO A CA 1
ATOM 1658 C C . PRO A 1 221 ? -28.580 -14.865 -15.756 1.00 49.03 221 PRO A C 1
ATOM 1660 O O . PRO A 1 221 ? -28.773 -16.056 -15.977 1.00 49.03 221 PRO A O 1
ATOM 1663 N N . ARG A 1 222 ? -28.502 -13.966 -16.744 1.00 49.38 222 ARG A N 1
ATOM 1664 C CA . ARG A 1 222 ? -28.530 -14.318 -18.173 1.00 49.38 222 ARG A CA 1
ATOM 1665 C C . ARG A 1 222 ? -27.116 -14.466 -18.732 1.00 49.38 222 ARG A C 1
ATOM 1667 O O . ARG A 1 222 ? -26.252 -13.632 -18.453 1.00 49.38 222 ARG A O 1
ATOM 1674 N N . ASP A 1 223 ? -26.923 -15.473 -19.579 1.00 37.56 223 ASP A N 1
ATOM 1675 C CA . ASP A 1 223 ? -25.654 -15.758 -20.250 1.00 37.56 223 ASP A CA 1
ATOM 1676 C C . ASP A 1 223 ? -25.213 -14.615 -21.181 1.00 37.56 223 ASP A C 1
ATOM 1678 O O . ASP A 1 223 ? -25.978 -14.150 -22.028 1.00 37.56 223 ASP A O 1
ATOM 1682 N N . GLY A 1 224 ? -23.952 -14.182 -21.037 1.00 47.12 224 GLY A N 1
ATOM 1683 C CA . GLY A 1 224 ? -23.276 -13.283 -21.986 1.00 47.12 224 GLY A CA 1
ATOM 1684 C C . GLY A 1 224 ? -22.686 -11.983 -21.425 1.00 47.12 224 GLY A C 1
ATOM 1685 O O . GLY A 1 224 ? -22.122 -11.207 -22.194 1.00 47.12 224 GLY A O 1
ATOM 1686 N N . THR A 1 225 ? -22.755 -11.731 -20.115 1.00 40.88 225 THR A N 1
ATOM 1687 C CA . THR A 1 225 ? -22.181 -10.510 -19.515 1.00 40.88 225 THR A CA 1
ATOM 1688 C C . THR A 1 225 ? -20.900 -10.846 -18.753 1.00 40.88 225 THR A C 1
ATOM 1690 O O . THR A 1 225 ? -20.937 -11.615 -17.798 1.00 40.88 225 THR A O 1
ATOM 1693 N N . TRP A 1 226 ? -19.758 -10.276 -19.156 1.00 45.06 226 TRP A N 1
ATOM 1694 C CA . TRP A 1 226 ? -18.511 -10.359 -18.387 1.00 45.06 226 TRP A CA 1
ATOM 1695 C C . TRP A 1 226 ? -18.674 -9.589 -17.073 1.00 45.06 226 TRP A C 1
ATOM 1697 O O . TRP A 1 226 ? -18.487 -8.374 -17.019 1.00 45.06 226 TRP A O 1
ATOM 1707 N N . THR A 1 227 ? -19.052 -10.288 -16.008 1.00 43.34 227 THR A N 1
ATOM 1708 C CA . THR A 1 227 ? -19.097 -9.721 -14.662 1.00 43.34 227 THR A CA 1
ATOM 1709 C C . THR A 1 227 ? -17.711 -9.816 -14.036 1.00 43.34 227 THR A C 1
ATOM 1711 O O . THR A 1 227 ? -17.265 -10.895 -13.645 1.00 43.34 227 THR A O 1
ATOM 1714 N N . HIS A 1 228 ? -17.031 -8.679 -13.899 1.00 45.72 228 HIS A N 1
ATOM 1715 C CA . HIS A 1 228 ? -16.081 -8.534 -12.801 1.00 45.72 228 HIS A CA 1
ATOM 1716 C C . HIS A 1 228 ? -16.879 -8.571 -11.490 1.00 45.72 228 HIS A C 1
ATOM 1718 O O . HIS A 1 228 ? -17.953 -7.964 -11.444 1.00 45.72 228 HIS A O 1
ATOM 1724 N N . PRO A 1 229 ? -16.414 -9.274 -10.443 1.00 42.81 229 PRO A N 1
ATOM 1725 C CA . PRO A 1 229 ? -17.099 -9.256 -9.160 1.00 42.81 229 PRO A CA 1
ATOM 1726 C C . PRO A 1 229 ? -17.118 -7.815 -8.637 1.00 42.81 229 PRO A C 1
ATOM 1728 O O . PRO A 1 229 ? -16.079 -7.251 -8.300 1.00 42.81 229 PRO A O 1
ATOM 1731 N N . VAL A 1 230 ? -18.307 -7.213 -8.625 1.00 44.72 230 VAL A N 1
ATOM 1732 C CA . VAL A 1 230 ? -18.566 -5.934 -7.967 1.00 44.72 230 VAL A CA 1
ATOM 1733 C C . VAL A 1 230 ? -18.853 -6.261 -6.501 1.00 44.72 230 VAL A C 1
ATOM 1735 O O . VAL A 1 230 ? -19.801 -7.004 -6.237 1.00 44.72 230 VAL A O 1
ATOM 1738 N N . PRO A 1 231 ? -18.042 -5.785 -5.542 1.00 47.34 231 PRO A N 1
ATOM 1739 C CA . PRO A 1 231 ? -18.387 -5.915 -4.133 1.00 47.34 231 PRO A CA 1
ATOM 1740 C C . PRO A 1 231 ? -19.679 -5.127 -3.847 1.00 47.34 231 PRO A C 1
ATOM 1742 O O . PRO A 1 231 ? -19.873 -4.061 -4.439 1.00 47.34 231 PRO A O 1
ATOM 1745 N N . PRO A 1 232 ? -20.582 -5.643 -2.993 1.00 55.59 232 PRO A N 1
ATOM 1746 C CA . PRO A 1 232 ? -21.870 -5.006 -2.743 1.00 55.59 232 PRO A CA 1
ATOM 1747 C C . PRO A 1 232 ? -21.703 -3.593 -2.168 1.00 55.59 232 PRO A C 1
ATOM 1749 O O . PRO A 1 232 ? -20.806 -3.325 -1.372 1.00 55.59 232 PRO A O 1
ATOM 1752 N N . THR A 1 233 ? -22.588 -2.695 -2.596 1.00 45.56 233 THR A N 1
ATOM 1753 C CA . THR A 1 233 ? -22.798 -1.366 -2.014 1.00 45.56 233 THR A CA 1
ATOM 1754 C C . THR A 1 233 ? -23.398 -1.498 -0.622 1.00 45.56 233 THR A C 1
ATOM 1756 O O . THR A 1 233 ? -24.437 -2.134 -0.465 1.00 45.56 233 THR A O 1
ATOM 1759 N N . VAL A 1 234 ? -22.743 -0.879 0.356 1.00 57.84 234 VAL A N 1
ATOM 1760 C CA . VAL A 1 234 ? -23.220 -0.760 1.736 1.00 57.84 234 VAL A CA 1
ATOM 1761 C C . VAL A 1 234 ? -24.351 0.281 1.771 1.00 57.84 234 VAL A C 1
ATOM 1763 O O . VAL A 1 234 ? -24.111 1.440 1.422 1.00 57.84 234 VAL A O 1
ATOM 1766 N N . GLU A 1 235 ? -25.566 -0.144 2.136 1.00 39.97 235 GLU A N 1
ATOM 1767 C CA . GLU A 1 235 ? -26.624 0.716 2.706 1.00 39.97 235 GLU A CA 1
ATOM 1768 C C . GLU A 1 235 ? -26.522 0.711 4.234 1.00 39.97 235 GLU A C 1
ATOM 1770 O O . GLU A 1 235 ? -26.302 -0.384 4.803 1.00 39.97 235 GLU A O 1
#

Foldseek 3Di:
DDDDDDDPDPVVVVVVVVVVVVCVVVVVVVPDDPPPPPDPPPPPPDPDPDPDDDDDPDDDDDDDDDDPPDPPPPPDDDPPVVVQLLPPCPQDDPVPDDPVVRLVSLVVLLVVLQVLLVVLLVLLLVLLVPPPVDDPVVSVVVNVVSVVVVVVLVVVLCCCLQPPQLPSDDPPDDSSVSSSSSSSSSSNVNSVVSCVVRPDRDQPPPVPPPDDDDDDDDDDDDPDDPDDDDRDDDD

Sequence (235 aa):
MGAARRRPGRRALLALALVLLAFSPVLLVLTRPPPDGPAPMVAPALPEPAPEPPVPADADLPPGPSPARTQPLRASGSDAATPERWKVVVACPREKVSGGQYNRCLYDVTRTSEQALEAELANAFTVIEARTDLQGTQRARWKTQLDEAQSRFLLFRNLDCQGVAPFEGPRGIGNFEQRSLCLIAANRGRAADLRARYGTPRPEGDAAKDGAKPGPTGPEPRDGTWTHPVPPTVE

Radius of gyration: 31.91 Å; chains: 1; bounding box: 86×70×76 Å

pLDDT: mean 74.56, std 20.35, range [37.56, 98.69]